Protein AF-A0A3A9DRJ3-F1 (afdb_monomer_lite)

pLDDT: mean 88.22, std 7.72, range [53.81, 97.81]

Foldseek 3Di:
DAADEQVCLVLQVVFWDDFDSHQVVCVVQVEKEFAVVLCVVVVNDDDFQDKDWDWEQAPVRDTDIDIGTHGTYGYDRDDDDDRDGIYHYQVSVCVRRVHNPPPDDDDDDDPVCVVVVVVVVCVVCVPPPVDDDDDPVVVCVVVVVVVVVVVVVVVVVVVVVVVVVVVVVVVVVVVVVVVVVVVVVVCVVVPDDPVNVVVVVVVVD

Structure (mmCIF, N/CA/C/O backbone):
data_AF-A0A3A9DRJ3-F1
#
_entry.id   AF-A0A3A9DRJ3-F1
#
loop_
_atom_site.group_PDB
_atom_site.id
_atom_site.type_symbol
_atom_site.label_atom_id
_atom_site.label_alt_id
_atom_site.label_comp_id
_atom_site.label_asym_id
_atom_site.label_entity_id
_atom_site.label_seq_id
_atom_site.pdbx_PDB_ins_code
_atom_site.Cartn_x
_atom_site.Cartn_y
_atom_site.Cartn_z
_atom_site.occupancy
_atom_site.B_iso_or_equiv
_atom_site.auth_seq_id
_atom_site.auth_comp_id
_atom_site.auth_asym_id
_atom_site.auth_atom_id
_atom_site.pdbx_PDB_model_num
ATOM 1 N N . ILE A 1 1 ? 0.867 -4.284 10.162 1.00 77.56 1 ILE A N 1
ATOM 2 C CA . ILE A 1 1 ? -0.541 -4.417 9.705 1.00 77.56 1 ILE A CA 1
ATOM 3 C C . ILE A 1 1 ? -0.932 -3.089 9.086 1.00 77.56 1 ILE A C 1
ATOM 5 O O . ILE A 1 1 ? -0.446 -2.076 9.565 1.00 77.56 1 ILE A O 1
ATOM 9 N N . GLN A 1 2 ? -1.738 -3.081 8.029 1.00 84.31 2 GLN A N 1
ATOM 10 C CA . GLN A 1 2 ? -2.256 -1.842 7.454 1.00 84.31 2 GLN A CA 1
ATOM 11 C C . GLN A 1 2 ? -3.763 -1.983 7.315 1.00 84.31 2 GLN A C 1
ATOM 13 O O . GLN A 1 2 ? -4.219 -2.907 6.632 1.00 84.31 2 GLN A O 1
ATOM 18 N N . GLY A 1 3 ? -4.483 -1.083 7.973 1.00 89.31 3 GLY A N 1
ATOM 19 C CA . GLY A 1 3 ? -5.925 -0.987 7.869 1.00 89.31 3 GLY A CA 1
ATOM 20 C C . GLY A 1 3 ? -6.353 -0.256 6.606 1.00 89.31 3 GLY A C 1
ATOM 21 O O . GLY A 1 3 ? -5.528 0.064 5.749 1.00 89.31 3 GLY A O 1
ATOM 22 N N . PHE A 1 4 ? -7.650 -0.023 6.496 1.00 90.62 4 PHE A N 1
ATOM 23 C CA . PHE A 1 4 ? -8.237 0.793 5.443 1.00 90.62 4 PHE A CA 1
ATOM 24 C C . PHE A 1 4 ? -9.261 1.746 6.049 1.00 90.62 4 PHE A C 1
ATOM 26 O O . PHE A 1 4 ? -9.899 1.405 7.051 1.00 90.62 4 PHE A O 1
ATOM 33 N N . CYS A 1 5 ? -9.423 2.918 5.443 1.00 91.31 5 CYS A N 1
ATOM 34 C CA . CYS A 1 5 ? -10.461 3.874 5.816 1.00 91.31 5 CYS A CA 1
ATOM 35 C C . CYS A 1 5 ? -11.761 3.614 5.031 1.00 91.31 5 CYS A C 1
ATOM 37 O O . CYS A 1 5 ? -11.810 2.802 4.103 1.00 91.31 5 CYS A O 1
ATOM 39 N N . ARG A 1 6 ? -12.846 4.317 5.375 1.00 92.06 6 ARG A N 1
ATOM 40 C CA . ARG A 1 6 ? -14.153 4.149 4.702 1.00 92.06 6 ARG A CA 1
ATOM 41 C C . ARG A 1 6 ? -14.088 4.379 3.194 1.00 92.06 6 ARG A C 1
ATOM 43 O O . ARG A 1 6 ? -14.683 3.616 2.437 1.00 92.06 6 ARG A O 1
ATOM 50 N N . ASP A 1 7 ? -13.338 5.385 2.760 1.00 88.50 7 ASP A N 1
ATOM 51 C CA . ASP A 1 7 ? -13.225 5.742 1.342 1.00 88.50 7 ASP A CA 1
ATOM 52 C C . ASP A 1 7 ? -12.467 4.673 0.535 1.00 88.50 7 ASP A C 1
ATOM 54 O O . ASP A 1 7 ? -12.672 4.519 -0.672 1.00 88.50 7 ASP A O 1
ATOM 58 N N . GLU A 1 8 ? -11.629 3.879 1.203 1.00 87.25 8 GLU A N 1
ATOM 59 C CA . GLU A 1 8 ? -10.868 2.783 0.605 1.00 87.25 8 GLU A CA 1
ATOM 60 C C . GLU A 1 8 ? -11.655 1.467 0.531 1.00 87.25 8 GLU A C 1
ATOM 62 O O . GLU A 1 8 ? -11.252 0.569 -0.210 1.00 87.25 8 GLU A O 1
ATOM 67 N N . GLN A 1 9 ? -12.801 1.342 1.216 1.00 89.81 9 GLN A N 1
ATOM 68 C CA . GLN A 1 9 ? -13.632 0.126 1.211 1.00 89.81 9 GLN A CA 1
ATOM 69 C C . GLN A 1 9 ? -13.954 -0.353 -0.211 1.00 89.81 9 GLN A C 1
ATOM 71 O O . GLN A 1 9 ? -13.929 -1.550 -0.504 1.00 89.81 9 GLN A O 1
ATOM 76 N N . GLN A 1 10 ? -14.233 0.579 -1.124 1.00 88.44 10 GLN A N 1
ATOM 77 C CA . GLN A 1 10 ? -14.555 0.261 -2.517 1.00 88.44 10 GLN A CA 1
ATOM 78 C C . GLN A 1 10 ? -13.433 -0.504 -3.240 1.00 88.44 10 GLN A C 1
ATOM 80 O O . GLN A 1 10 ? -13.714 -1.270 -4.164 1.00 88.44 10 GLN A O 1
ATOM 85 N N . ASN A 1 11 ? -12.177 -0.353 -2.804 1.00 86.44 11 ASN A N 1
ATOM 86 C CA . ASN A 1 11 ? -11.029 -1.048 -3.386 1.00 86.44 11 ASN A CA 1
ATOM 87 C C . ASN A 1 11 ? -11.083 -2.556 -3.109 1.00 86.44 11 ASN A C 1
ATOM 89 O O . ASN A 1 11 ? -10.648 -3.344 -3.944 1.00 86.44 11 ASN A O 1
ATOM 93 N N . LEU A 1 12 ? -11.683 -2.964 -1.987 1.00 87.38 12 LEU A N 1
ATOM 94 C CA . LEU A 1 12 ? -11.898 -4.369 -1.629 1.00 87.38 12 LEU A CA 1
ATOM 95 C C . LEU A 1 12 ? -13.064 -4.999 -2.409 1.00 87.38 12 LEU A C 1
ATOM 97 O O . LEU A 1 12 ? -13.150 -6.218 -2.533 1.00 87.38 12 LEU A O 1
ATOM 101 N N . GLY A 1 13 ? -13.961 -4.179 -2.967 1.00 84.50 13 GLY A N 1
ATOM 102 C CA . GLY A 1 13 ? -15.170 -4.645 -3.649 1.00 84.50 13 GLY A CA 1
ATOM 103 C C . GLY A 1 13 ? -14.914 -5.428 -4.933 1.00 84.50 13 GLY A C 1
ATOM 104 O O . GLY A 1 13 ? -15.672 -6.345 -5.239 1.00 84.50 13 GLY A O 1
ATOM 105 N N . LYS A 1 14 ? -13.853 -5.096 -5.677 1.00 82.25 14 LYS A N 1
ATOM 106 C CA . LYS A 1 14 ? -13.569 -5.715 -6.985 1.00 82.25 14 LYS A CA 1
ATOM 107 C C . LYS A 1 14 ? -13.170 -7.187 -6.883 1.00 82.25 14 LYS A C 1
ATOM 109 O O . LYS A 1 14 ? -13.507 -7.954 -7.776 1.00 82.25 14 LYS A O 1
ATOM 114 N N . GLY A 1 15 ? -12.482 -7.547 -5.804 1.00 84.75 15 GLY A N 1
ATOM 115 C CA . GLY A 1 15 ? -11.953 -8.888 -5.572 1.00 84.75 15 GLY A CA 1
ATOM 116 C C . GLY A 1 15 ? -12.755 -9.712 -4.567 1.00 84.75 15 GLY A C 1
ATOM 117 O O . GLY A 1 15 ? -12.326 -10.788 -4.175 1.00 84.75 15 GLY A O 1
ATOM 118 N N . ARG A 1 16 ? -13.901 -9.226 -4.080 1.00 91.81 16 ARG A N 1
ATOM 119 C CA . ARG A 1 16 ? -14.661 -9.919 -3.031 1.00 91.81 16 ARG A CA 1
ATOM 120 C C . ARG A 1 16 ? -15.114 -11.306 -3.494 1.00 91.81 16 ARG A C 1
ATOM 122 O O . ARG A 1 16 ? -15.924 -11.420 -4.411 1.00 91.81 16 ARG A O 1
ATOM 129 N N . ILE A 1 17 ? -14.673 -12.335 -2.774 1.00 92.12 17 ILE A N 1
ATOM 130 C CA . ILE A 1 17 ? -15.100 -13.724 -2.968 1.00 92.12 17 ILE A CA 1
ATOM 131 C C . ILE A 1 17 ? -16.299 -14.030 -2.072 1.00 92.12 17 ILE A C 1
ATOM 133 O O . ILE A 1 17 ? -17.309 -14.563 -2.533 1.00 92.12 17 ILE A O 1
ATOM 137 N N . ALA A 1 18 ? -16.194 -13.716 -0.777 1.00 93.81 18 ALA A N 1
ATOM 138 C CA . ALA A 1 18 ? -17.176 -14.141 0.217 1.00 93.81 18 ALA A CA 1
ATOM 139 C C . ALA A 1 18 ? -17.206 -13.221 1.448 1.00 93.81 18 ALA A C 1
ATOM 141 O O . ALA A 1 18 ? -16.300 -12.420 1.671 1.00 93.81 18 ALA A O 1
ATOM 142 N N . GLY A 1 19 ? -18.260 -13.345 2.261 1.00 95.62 19 GLY A N 1
ATOM 143 C CA . GLY A 1 19 ? -18.413 -12.566 3.495 1.00 95.62 19 GLY A CA 1
ATOM 144 C C . GLY A 1 19 ? -18.672 -11.084 3.227 1.00 95.62 19 GLY A C 1
ATOM 145 O O . GLY A 1 19 ? -19.057 -10.741 2.114 1.00 95.62 19 GLY A O 1
ATOM 146 N N . THR A 1 20 ? -18.514 -10.214 4.218 1.00 95.69 20 THR A N 1
ATOM 147 C CA . THR A 1 20 ? -18.702 -8.760 4.122 1.00 95.69 20 THR A CA 1
ATOM 148 C C . THR A 1 20 ? -17.372 -8.012 4.051 1.00 95.69 20 THR A C 1
ATOM 150 O O . THR A 1 20 ? -16.356 -8.453 4.578 1.00 95.69 20 THR A O 1
ATOM 153 N N . ILE A 1 21 ? -17.397 -6.864 3.382 1.00 95.06 21 ILE A N 1
ATOM 154 C CA . ILE A 1 21 ? -16.308 -5.877 3.378 1.00 95.06 21 ILE A CA 1
ATOM 155 C C . ILE A 1 21 ? -16.807 -4.521 3.891 1.00 95.06 21 IL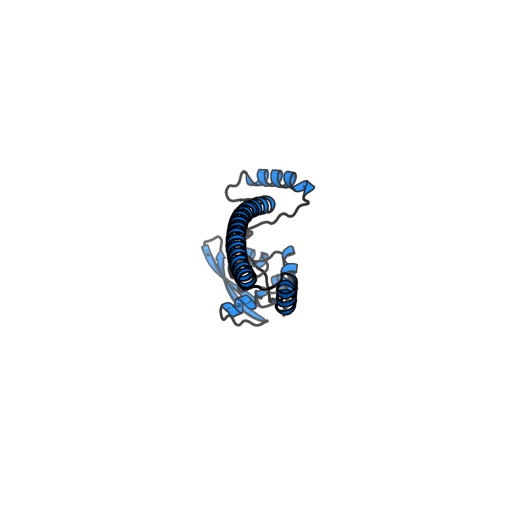E A C 1
ATOM 157 O O . ILE A 1 21 ? -16.110 -3.522 3.750 1.00 95.06 21 ILE A O 1
ATOM 161 N N . ASP A 1 22 ? -18.042 -4.470 4.397 1.00 96.44 22 ASP A N 1
ATOM 162 C CA . ASP A 1 22 ? -18.645 -3.232 4.865 1.00 96.44 22 ASP A CA 1
ATOM 163 C C . ASP A 1 22 ? -17.951 -2.750 6.138 1.00 96.44 22 ASP A C 1
ATOM 165 O O . ASP A 1 22 ? -17.811 -3.498 7.104 1.00 96.44 22 ASP A O 1
ATOM 169 N N . TYR A 1 23 ? -17.486 -1.505 6.124 1.00 96.88 23 TYR A N 1
ATOM 170 C CA . TYR A 1 23 ? -16.685 -0.935 7.195 1.00 96.88 23 TYR A CA 1
ATOM 171 C C . TYR A 1 23 ? -17.434 -0.959 8.530 1.00 96.88 23 TYR A C 1
ATOM 173 O O . TYR A 1 23 ? -16.843 -1.315 9.546 1.00 96.88 23 TYR A O 1
ATOM 181 N N . ASP A 1 24 ? -18.727 -0.621 8.541 1.00 97.50 24 ASP A N 1
ATOM 182 C CA . ASP A 1 24 ? -19.522 -0.580 9.769 1.00 97.50 24 ASP A CA 1
ATOM 183 C C . ASP A 1 24 ? -19.800 -1.980 10.309 1.00 97.50 24 ASP A C 1
ATOM 185 O O . ASP A 1 24 ? -19.690 -2.209 11.515 1.00 97.50 24 ASP A O 1
ATOM 189 N N . GLU A 1 25 ? -20.108 -2.935 9.429 1.00 97.44 25 GLU A N 1
ATOM 190 C CA . GLU A 1 25 ? -20.284 -4.334 9.829 1.00 97.44 25 GLU A CA 1
ATOM 191 C C . GLU A 1 25 ? -18.988 -4.932 10.389 1.00 97.44 25 GLU A C 1
ATOM 193 O O . GLU A 1 25 ? -19.024 -5.646 11.394 1.00 97.44 25 GLU A O 1
ATOM 198 N N . LEU A 1 26 ? -17.839 -4.617 9.782 1.00 97.56 26 LEU A N 1
ATOM 199 C CA . LEU A 1 26 ? -16.529 -5.059 10.256 1.00 97.56 26 LEU A CA 1
ATOM 200 C C . LEU A 1 26 ? -16.184 -4.430 11.608 1.00 97.56 26 LEU A C 1
ATOM 202 O O . LEU A 1 26 ? -15.770 -5.146 12.512 1.00 97.56 26 LEU A O 1
ATOM 206 N N . VAL A 1 27 ? -16.395 -3.127 11.803 1.00 97.56 27 VAL A N 1
ATOM 207 C CA . VAL A 1 27 ? -16.164 -2.495 13.113 1.00 97.56 27 VAL A CA 1
ATOM 208 C C . VAL A 1 27 ? -17.079 -3.103 14.179 1.00 97.56 27 VAL A C 1
ATOM 210 O O . VAL A 1 27 ? -16.605 -3.495 15.243 1.00 97.56 27 VAL A O 1
ATOM 213 N N . ALA A 1 28 ? -18.376 -3.253 13.895 1.00 97.50 28 ALA A N 1
ATOM 214 C CA . ALA A 1 28 ? -19.337 -3.804 14.851 1.00 97.50 28 ALA A CA 1
ATOM 215 C C . ALA A 1 28 ? -19.054 -5.272 15.222 1.00 97.50 28 ALA A C 1
ATOM 217 O O . ALA A 1 28 ? -19.351 -5.694 16.341 1.00 97.50 28 ALA A O 1
ATOM 218 N N . GLY A 1 29 ? -18.498 -6.049 14.291 1.00 96.69 29 GLY A N 1
ATOM 219 C CA . GLY A 1 29 ? -18.198 -7.469 14.467 1.00 96.69 29 GLY A CA 1
ATOM 220 C C . GLY A 1 29 ? -16.769 -7.795 14.907 1.00 96.69 29 GLY A C 1
ATOM 221 O O . GLY A 1 29 ? -16.448 -8.979 15.006 1.00 96.69 29 GLY A O 1
ATOM 222 N N . ASN A 1 30 ? -15.904 -6.799 15.151 1.00 96.94 30 ASN A N 1
ATOM 223 C CA . ASN A 1 30 ? -14.448 -7.000 15.256 1.00 96.94 30 ASN A CA 1
ATOM 224 C C . ASN A 1 30 ? -13.920 -7.833 14.072 1.00 96.94 30 ASN A C 1
ATOM 226 O O . ASN A 1 30 ? -13.235 -8.843 14.234 1.00 96.94 30 ASN A O 1
ATOM 230 N N . GLY A 1 31 ? -14.330 -7.444 12.873 1.00 97.12 31 GLY A N 1
ATOM 231 C CA . GLY A 1 31 ? -14.109 -8.155 11.631 1.00 97.12 31 GLY A CA 1
ATOM 232 C C . GLY A 1 31 ? -12.809 -7.767 10.941 1.00 97.12 31 GLY A C 1
ATOM 233 O O . GLY A 1 31 ? -12.454 -6.591 10.854 1.00 97.12 31 GLY A O 1
ATOM 234 N N . ILE A 1 32 ? -12.149 -8.766 10.364 1.00 96.38 32 ILE A N 1
ATOM 235 C CA . ILE A 1 32 ? -11.081 -8.592 9.380 1.00 96.38 32 ILE A CA 1
ATOM 236 C C . ILE A 1 32 ? -11.505 -9.154 8.022 1.00 96.38 32 ILE A C 1
ATOM 238 O O . ILE A 1 32 ? -12.383 -10.018 7.916 1.00 96.38 32 ILE A O 1
ATOM 242 N N . VAL A 1 33 ? -10.832 -8.678 6.981 1.00 95.25 33 VAL A N 1
ATOM 243 C CA . VAL A 1 33 ? -10.943 -9.188 5.616 1.00 95.25 33 VAL A CA 1
ATOM 244 C C . VAL A 1 33 ? -9.658 -9.933 5.274 1.00 95.25 33 VAL A C 1
ATOM 246 O O . VAL A 1 33 ? -8.576 -9.342 5.273 1.00 95.25 33 VAL A O 1
ATOM 249 N N . LEU A 1 34 ? -9.777 -11.226 4.987 1.00 94.06 34 LEU A N 1
ATOM 250 C CA . LEU A 1 34 ? -8.677 -12.071 4.532 1.00 94.06 34 LEU A CA 1
ATOM 251 C C . LEU A 1 34 ? -8.345 -11.760 3.067 1.00 94.06 34 LEU A C 1
ATOM 253 O O . LEU A 1 34 ? -9.242 -11.595 2.238 1.00 94.06 34 LEU A O 1
ATOM 257 N N . LEU A 1 35 ? -7.054 -11.712 2.754 1.00 91.94 35 LEU A N 1
ATOM 258 C CA . LEU A 1 35 ? -6.525 -11.551 1.402 1.00 91.94 35 LEU A CA 1
ATOM 259 C C . LEU A 1 35 ? -6.048 -12.922 0.915 1.00 91.94 35 LEU A C 1
ATOM 261 O O . LEU A 1 35 ? -4.944 -13.343 1.262 1.00 91.94 35 LEU A O 1
ATOM 265 N N . GLN A 1 36 ? -6.894 -13.628 0.162 1.00 88.75 36 GLN A N 1
ATOM 266 C CA . GLN A 1 36 ? -6.750 -15.066 -0.083 1.00 88.75 36 GLN A CA 1
ATOM 267 C C . GLN A 1 36 ? -5.440 -15.428 -0.790 1.00 88.75 36 GLN A C 1
ATOM 269 O O . GLN A 1 36 ? -4.669 -16.209 -0.239 1.00 88.75 36 GLN A O 1
ATOM 274 N N . GLU A 1 37 ? -5.134 -14.798 -1.929 1.00 85.25 37 GLU A N 1
ATOM 275 C CA . GLU A 1 37 ? -3.884 -15.036 -2.673 1.00 85.25 37 GLU A CA 1
ATOM 276 C C . GLU A 1 37 ? -2.644 -14.912 -1.770 1.00 85.25 37 GLU A C 1
ATOM 278 O O . GLU A 1 37 ? -1.690 -15.680 -1.868 1.00 85.25 37 GLU A O 1
ATOM 283 N N . ARG A 1 38 ? -2.654 -13.948 -0.840 1.00 84.31 38 ARG A N 1
ATOM 284 C CA . ARG A 1 38 ? -1.536 -13.724 0.083 1.00 84.31 38 ARG A CA 1
ATOM 285 C C . ARG A 1 38 ? -1.525 -14.717 1.231 1.00 84.31 38 ARG A C 1
ATOM 287 O O . ARG A 1 38 ? -0.446 -15.159 1.601 1.00 84.31 38 ARG A O 1
ATOM 294 N N . ALA A 1 39 ? -2.681 -15.057 1.788 1.00 84.25 39 ALA A N 1
ATOM 295 C CA . ALA A 1 39 ? -2.791 -16.060 2.840 1.00 84.25 39 ALA A CA 1
ATOM 296 C C . ALA A 1 39 ? -2.272 -17.428 2.361 1.00 84.25 39 ALA A C 1
ATOM 298 O O . ALA A 1 39 ? -1.473 -18.051 3.059 1.00 84.25 39 ALA A O 1
ATOM 299 N N . GLU A 1 40 ? -2.619 -17.824 1.132 1.00 84.62 40 GLU A N 1
ATOM 300 C CA . GLU A 1 40 ? -2.157 -19.067 0.501 1.00 84.62 40 GLU A CA 1
ATOM 301 C C . GLU A 1 40 ? -0.629 -19.110 0.327 1.00 84.62 40 GLU A C 1
ATOM 303 O O . GLU A 1 40 ? -0.016 -20.149 0.554 1.00 84.62 40 GLU A O 1
ATOM 308 N N . LEU A 1 41 ? 0.022 -17.981 0.014 1.00 83.88 41 LEU A N 1
ATOM 309 C CA . LEU A 1 41 ? 1.491 -17.909 -0.087 1.00 83.88 41 LEU A CA 1
ATOM 310 C C . LEU A 1 41 ? 2.226 -18.174 1.238 1.00 83.88 41 LEU A C 1
ATOM 312 O O . LEU A 1 41 ? 3.424 -18.460 1.211 1.00 83.88 41 LEU A O 1
ATOM 316 N N . TYR A 1 42 ? 1.546 -18.041 2.379 1.00 83.69 42 TYR A N 1
ATOM 317 C CA . TYR A 1 42 ? 2.101 -18.299 3.712 1.00 83.69 42 TYR A CA 1
ATOM 318 C C . TYR A 1 42 ? 1.510 -19.548 4.374 1.00 83.69 42 TYR A C 1
ATOM 320 O O . TYR A 1 42 ? 1.652 -19.700 5.587 1.00 83.69 42 TYR A O 1
ATOM 328 N N . ASP A 1 43 ? 0.843 -20.415 3.604 1.00 85.94 43 ASP A N 1
ATOM 329 C CA . ASP A 1 43 ? 0.158 -21.612 4.105 1.00 85.94 43 ASP A CA 1
ATOM 330 C C . ASP A 1 43 ? -0.864 -21.294 5.223 1.00 85.94 43 ASP A C 1
ATOM 332 O O . ASP A 1 43 ? -1.093 -22.092 6.135 1.00 85.94 43 ASP A O 1
ATOM 336 N N . ILE A 1 44 ? -1.474 -20.101 5.180 1.00 85.50 44 ILE A N 1
ATOM 337 C CA . ILE A 1 44 ? -2.526 -19.696 6.117 1.00 85.50 44 ILE A CA 1
ATOM 338 C C . ILE A 1 44 ? -3.872 -20.130 5.544 1.00 85.50 44 ILE A C 1
ATOM 340 O O . ILE A 1 44 ? -4.419 -19.490 4.647 1.00 85.50 44 ILE A O 1
ATOM 344 N N . GLU A 1 45 ? -4.428 -21.195 6.112 1.00 84.44 45 GLU A N 1
ATOM 345 C CA . GLU A 1 45 ? -5.801 -21.620 5.853 1.00 84.44 45 GLU A CA 1
ATOM 346 C C . GLU A 1 45 ? -6.738 -20.964 6.874 1.00 84.44 45 GLU A C 1
ATOM 348 O O . GLU A 1 45 ? -6.705 -21.288 8.061 1.00 84.44 45 GLU A O 1
ATOM 353 N N . ALA A 1 46 ? -7.563 -20.023 6.415 1.00 88.00 46 ALA A N 1
ATOM 354 C CA . ALA A 1 46 ? -8.601 -19.395 7.225 1.00 88.00 46 ALA A CA 1
ATOM 355 C C . ALA A 1 46 ? -9.901 -19.280 6.422 1.00 88.00 46 ALA A C 1
ATOM 357 O O . ALA A 1 46 ? -9.903 -18.886 5.254 1.00 88.00 46 ALA A O 1
ATOM 358 N N . ALA A 1 47 ? -11.014 -19.620 7.058 1.00 92.50 47 ALA A N 1
ATOM 359 C CA . ALA A 1 47 ? -12.356 -19.566 6.508 1.00 92.50 47 ALA A CA 1
ATOM 360 C C . ALA A 1 47 ? -13.179 -18.441 7.150 1.00 92.50 47 ALA A C 1
ATOM 362 O O . ALA A 1 47 ? -12.825 -17.865 8.178 1.00 92.50 47 ALA A O 1
ATOM 363 N N . LEU A 1 48 ? -14.323 -18.126 6.540 1.00 95.88 48 LEU A N 1
ATOM 364 C CA . LEU A 1 48 ? -15.277 -17.195 7.140 1.00 95.88 48 LEU A CA 1
ATOM 365 C C . LEU A 1 48 ? -15.748 -17.697 8.507 1.00 95.88 48 LEU A C 1
ATOM 367 O O . LEU A 1 48 ? -16.187 -18.838 8.639 1.00 95.88 48 LEU A O 1
ATOM 371 N N . GLY A 1 49 ? -15.732 -16.801 9.489 1.00 95.94 49 GLY A N 1
ATOM 372 C CA . GLY A 1 49 ? -16.091 -17.090 10.874 1.00 95.94 49 GLY A CA 1
ATOM 373 C C . GLY A 1 49 ? -14.924 -17.565 11.739 1.00 95.94 49 GLY A C 1
ATOM 374 O O . GLY A 1 49 ? -15.086 -17.600 12.958 1.00 95.94 49 GLY A O 1
ATOM 375 N N . ASP A 1 50 ? -13.763 -17.873 11.155 1.00 96.56 50 ASP A N 1
ATOM 376 C CA . ASP A 1 50 ? -12.570 -18.195 11.936 1.00 96.56 50 ASP A CA 1
ATOM 377 C C . ASP A 1 50 ? -12.081 -16.970 12.707 1.00 96.56 50 ASP A C 1
ATOM 379 O O . ASP A 1 50 ? -12.283 -15.822 12.300 1.00 96.56 50 ASP A O 1
ATOM 383 N N . THR A 1 51 ? -11.418 -17.213 13.832 1.00 95.62 51 THR A N 1
ATOM 384 C CA . THR A 1 51 ? -10.863 -16.152 14.670 1.00 95.62 51 THR A CA 1
ATOM 385 C C . THR A 1 51 ? -9.361 -16.031 14.482 1.00 95.62 51 THR A C 1
ATOM 387 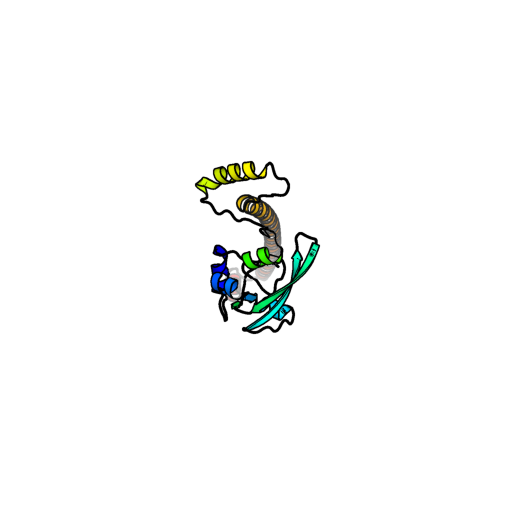O O . THR A 1 51 ? -8.652 -17.035 14.482 1.00 95.62 51 THR A O 1
ATOM 390 N N . VAL A 1 52 ? -8.872 -14.798 14.401 1.00 92.88 52 VAL A N 1
ATOM 391 C CA . VAL A 1 52 ? -7.450 -14.470 14.297 1.00 92.88 52 VAL A CA 1
ATOM 392 C C . VAL A 1 52 ? -7.050 -13.625 15.496 1.00 92.88 52 VAL A C 1
ATOM 394 O O . VAL A 1 52 ? -7.687 -12.615 15.796 1.00 92.88 52 VAL A O 1
ATOM 397 N N . GLU A 1 53 ? -5.988 -14.040 16.177 1.00 94.56 53 GLU A N 1
ATOM 398 C CA . GLU A 1 53 ? -5.363 -13.258 17.238 1.00 94.56 53 GLU A CA 1
ATOM 399 C C . GLU A 1 53 ? -4.245 -12.394 16.664 1.00 94.56 53 GLU A C 1
ATOM 401 O O . GLU A 1 53 ? -3.450 -12.833 15.831 1.00 94.56 53 GLU A O 1
ATOM 406 N N . VAL A 1 54 ? -4.210 -11.142 17.099 1.00 93.19 54 VAL A N 1
ATOM 407 C CA . VAL A 1 54 ? -3.261 -10.145 16.631 1.00 93.19 54 VAL A CA 1
ATOM 408 C C . VAL A 1 54 ? -2.680 -9.417 17.828 1.00 93.19 54 VAL A C 1
ATOM 410 O O . VAL A 1 54 ? -3.414 -8.819 18.617 1.00 93.19 54 VAL A O 1
ATOM 413 N N . ASP A 1 55 ? -1.357 -9.436 17.924 1.00 94.38 55 ASP A N 1
ATOM 414 C CA . ASP A 1 55 ? -0.613 -8.720 18.950 1.00 94.38 55 ASP A CA 1
ATOM 415 C C . ASP A 1 55 ? -0.312 -7.288 18.501 1.00 94.38 55 ASP A C 1
ATOM 417 O O . ASP A 1 55 ? 0.247 -7.051 17.426 1.00 94.38 55 ASP A O 1
ATOM 421 N N . TYR A 1 56 ? -0.671 -6.333 19.352 1.00 93.00 56 TYR A N 1
ATOM 422 C CA . TYR A 1 56 ? -0.394 -4.912 19.188 1.00 93.00 56 TYR A CA 1
ATOM 423 C C . TYR A 1 56 ? 0.530 -4.437 20.296 1.00 93.00 56 TYR A C 1
ATOM 425 O O . TYR A 1 56 ? 0.330 -4.767 21.463 1.00 93.00 56 TYR A O 1
ATOM 433 N N . GLU A 1 57 ? 1.506 -3.609 19.945 1.00 92.62 57 GLU A N 1
ATOM 434 C CA . GLU A 1 57 ? 2.234 -2.807 20.921 1.00 92.62 57 GLU A CA 1
ATOM 435 C C . GLU A 1 57 ? 1.458 -1.503 21.147 1.00 92.62 57 GLU A C 1
ATOM 437 O O . GLU A 1 57 ? 1.152 -0.772 20.205 1.00 92.62 57 GLU A O 1
ATOM 442 N N . THR A 1 58 ? 1.071 -1.252 22.395 1.00 89.88 58 THR A N 1
ATOM 443 C CA . THR A 1 58 ? 0.349 -0.035 22.798 1.00 89.88 58 THR A CA 1
ATOM 444 C C . THR A 1 58 ? 1.298 1.153 22.948 1.00 89.88 58 THR A C 1
ATOM 446 O O . THR A 1 58 ? 2.508 0.968 23.057 1.00 89.88 58 THR A O 1
ATOM 449 N N . GLU A 1 59 ? 0.7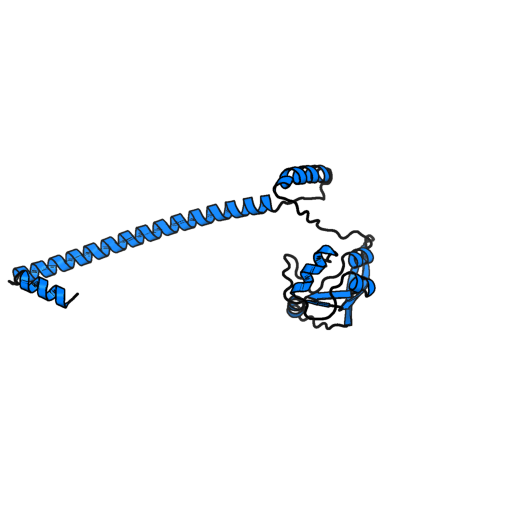57 2.369 23.082 1.00 87.38 59 GLU A N 1
ATOM 450 C CA . GLU A 1 59 ? 1.545 3.582 23.391 1.00 87.38 59 GLU A CA 1
ATOM 451 C C . GLU A 1 59 ? 2.502 3.399 24.587 1.00 87.38 59 GLU A C 1
ATOM 453 O O . GLU A 1 59 ? 3.604 3.941 24.619 1.00 87.38 59 GLU A O 1
ATOM 458 N N . SER A 1 60 ? 2.098 2.595 25.576 1.00 89.44 60 SER A N 1
ATOM 459 C CA . SER A 1 60 ? 2.888 2.320 26.781 1.00 89.44 60 SER A CA 1
ATOM 460 C C . SER A 1 60 ? 4.021 1.296 26.587 1.00 89.44 60 SER A C 1
ATOM 462 O O . SER A 1 60 ? 4.738 0.997 27.544 1.00 89.44 60 SER A O 1
ATOM 464 N N . GLY A 1 61 ? 4.168 0.727 25.384 1.00 90.50 61 GLY A N 1
ATOM 465 C CA . GLY A 1 61 ? 5.103 -0.360 25.070 1.00 90.50 61 GLY A CA 1
ATOM 466 C C . GLY A 1 61 ? 4.644 -1.742 25.554 1.00 90.50 61 GLY A C 1
ATOM 467 O O . GLY A 1 61 ? 5.419 -2.696 25.560 1.00 90.50 61 GLY A O 1
ATOM 468 N N . GLN A 1 62 ? 3.395 -1.874 26.013 1.00 92.88 62 GLN A N 1
ATOM 469 C CA . GLN A 1 62 ? 2.819 -3.164 26.404 1.00 92.88 62 GLN A CA 1
ATOM 470 C C . GLN A 1 62 ? 2.217 -3.883 25.200 1.00 92.88 62 GLN A C 1
ATOM 472 O O . GLN A 1 62 ? 1.529 -3.252 24.396 1.00 92.88 62 GLN A O 1
ATOM 477 N N . ILE A 1 63 ? 2.416 -5.202 25.133 1.00 94.44 63 ILE A N 1
ATOM 478 C CA . ILE A 1 63 ? 1.769 -6.064 24.141 1.00 94.44 63 ILE A CA 1
ATOM 479 C C . ILE A 1 63 ? 0.341 -6.379 24.596 1.00 94.44 63 ILE A C 1
ATOM 481 O O . ILE A 1 63 ? 0.127 -6.886 25.699 1.00 94.44 63 ILE A O 1
ATOM 485 N N . GLN A 1 64 ? -0.629 -6.102 23.730 1.00 93.00 64 GLN A N 1
ATOM 486 C CA . GLN A 1 64 ? -2.026 -6.480 23.877 1.00 93.00 64 GLN A CA 1
ATOM 487 C C . GLN A 1 64 ? -2.462 -7.342 22.692 1.00 93.00 64 GLN A C 1
ATOM 489 O O . GLN A 1 64 ? -2.386 -6.918 21.542 1.00 93.00 64 GLN A O 1
ATOM 494 N N . THR A 1 65 ? -3.000 -8.521 22.986 1.00 95.69 65 THR A N 1
ATOM 495 C CA . THR A 1 65 ? -3.623 -9.394 21.987 1.00 95.69 65 THR A CA 1
ATOM 496 C C . THR A 1 65 ? -5.089 -9.008 21.795 1.00 95.69 65 THR A C 1
ATOM 498 O O . THR A 1 65 ? -5.843 -8.874 22.766 1.00 95.69 65 THR A O 1
ATOM 501 N N . LYS A 1 66 ? -5.513 -8.833 20.543 1.00 95.69 66 LYS A N 1
ATOM 502 C CA . LYS A 1 66 ? -6.919 -8.685 20.146 1.00 95.69 66 LYS A CA 1
ATOM 503 C C . LYS A 1 66 ? -7.338 -9.864 19.286 1.00 95.69 66 LYS A C 1
ATOM 505 O O . LYS A 1 66 ? -6.576 -10.314 18.437 1.00 95.69 66 LYS A O 1
ATOM 510 N N . THR A 1 67 ? -8.569 -10.314 19.477 1.00 96.62 67 THR A N 1
ATOM 511 C CA . THR A 1 67 ? -9.175 -11.365 18.661 1.00 96.62 67 THR A CA 1
ATOM 512 C C . THR A 1 67 ? -10.146 -10.735 17.673 1.00 96.62 67 THR A C 1
ATOM 514 O O . THR A 1 67 ? -11.040 -9.988 18.073 1.00 96.62 67 THR A O 1
ATOM 517 N N . TYR A 1 68 ? -9.988 -11.068 16.398 1.00 97.19 68 TYR A N 1
ATOM 518 C CA . TYR A 1 68 ? -10.867 -10.646 15.313 1.00 97.19 68 TYR A CA 1
ATOM 519 C C . TYR A 1 68 ? -11.503 -11.847 14.627 1.00 97.19 68 TYR A C 1
ATOM 521 O O . TYR A 1 68 ? -10.963 -12.948 14.676 1.00 97.19 68 TYR A O 1
ATOM 529 N N . THR A 1 69 ? -12.625 -11.627 13.951 1.00 97.75 69 THR A N 1
ATOM 530 C CA . THR A 1 69 ? -13.314 -12.652 13.157 1.00 97.75 69 THR A CA 1
ATOM 531 C C . THR A 1 69 ? -13.068 -12.414 11.673 1.00 97.75 69 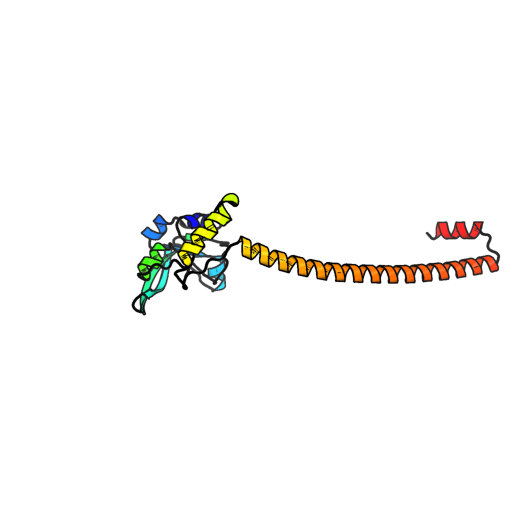THR A C 1
ATOM 533 O O . THR A 1 69 ? -13.200 -11.290 11.189 1.00 97.75 69 THR A O 1
ATOM 536 N N . VAL A 1 70 ? -12.755 -13.459 10.913 1.00 97.44 70 VAL A N 1
ATOM 537 C CA . VAL A 1 70 ? -12.697 -13.396 9.450 1.00 97.44 70 VAL A CA 1
ATOM 538 C C . VAL A 1 70 ? -14.118 -13.225 8.925 1.00 97.44 70 VAL A C 1
ATOM 540 O O . VAL A 1 70 ? -14.907 -14.167 8.874 1.00 97.44 70 VAL A O 1
ATOM 543 N N . MET A 1 71 ? -14.467 -11.997 8.562 1.00 97.81 71 MET A N 1
ATOM 544 C CA . MET A 1 71 ? -15.817 -11.636 8.133 1.00 97.81 71 MET A CA 1
ATOM 545 C C . MET A 1 71 ? -15.917 -11.442 6.625 1.00 97.81 71 MET A C 1
ATOM 547 O O . MET A 1 71 ? -17.022 -11.531 6.097 1.00 97.81 71 MET A O 1
ATOM 551 N N . GLY A 1 72 ? -14.792 -11.242 5.937 1.00 95.94 72 GLY A N 1
ATOM 552 C CA . GLY A 1 72 ? -14.707 -11.124 4.484 1.00 95.94 72 GLY A CA 1
ATOM 553 C C . GLY A 1 72 ? -13.500 -11.858 3.917 1.00 95.94 72 GLY A C 1
ATOM 554 O O . GLY A 1 72 ? -12.482 -11.998 4.590 1.00 95.94 72 GLY A O 1
ATOM 555 N N . ILE A 1 73 ? -13.610 -12.298 2.666 1.00 95.06 73 ILE A N 1
ATOM 556 C CA . ILE A 1 73 ? -12.508 -12.869 1.888 1.00 95.06 73 ILE A CA 1
ATOM 557 C C . ILE A 1 73 ? -12.474 -12.173 0.530 1.00 95.06 73 ILE A C 1
ATOM 559 O O . ILE A 1 73 ? -13.492 -12.093 -0.169 1.00 95.06 73 ILE A O 1
ATOM 563 N N . VAL A 1 74 ? -11.301 -11.664 0.172 1.00 93.56 74 VAL A N 1
ATOM 564 C CA . VAL A 1 74 ? -11.028 -10.950 -1.075 1.00 93.56 74 VAL A CA 1
ATOM 565 C C . VAL A 1 74 ? -9.857 -11.625 -1.786 1.00 93.56 74 VAL A C 1
ATOM 567 O O . VAL A 1 74 ? -8.842 -11.934 -1.160 1.00 93.56 74 VAL A O 1
ATOM 570 N N . ASP A 1 75 ? -10.012 -11.829 -3.089 1.00 88.06 75 ASP A N 1
ATOM 571 C CA . ASP A 1 75 ? -8.952 -12.193 -4.025 1.00 88.06 75 ASP A CA 1
ATOM 572 C C . ASP A 1 75 ? -8.372 -10.964 -4.721 1.00 88.06 75 ASP A C 1
ATOM 574 O O . ASP A 1 75 ? -9.011 -9.913 -4.747 1.00 88.06 75 ASP A O 1
ATOM 578 N N . ASP A 1 76 ? -7.210 -11.118 -5.355 1.00 74.50 76 ASP A N 1
ATOM 579 C CA . ASP A 1 76 ? -6.665 -10.139 -6.312 1.00 74.50 76 ASP A CA 1
ATOM 580 C C . ASP A 1 76 ? -6.667 -8.690 -5.773 1.00 74.50 76 ASP A C 1
ATOM 582 O O . ASP A 1 76 ? -7.049 -7.713 -6.430 1.00 74.50 76 ASP A O 1
ATOM 586 N N . TYR A 1 77 ? -6.267 -8.533 -4.507 1.00 73.94 77 TYR A N 1
ATOM 587 C CA . TYR A 1 77 ? -6.070 -7.215 -3.919 1.00 73.94 77 TYR A CA 1
ATOM 588 C C . TYR A 1 77 ? -4.697 -6.683 -4.328 1.00 73.94 77 TYR A C 1
ATOM 590 O O . TYR A 1 77 ? -3.679 -6.921 -3.671 1.00 73.94 77 TYR A O 1
ATOM 598 N N . SER A 1 78 ? -4.686 -5.936 -5.431 1.00 65.75 78 SER A N 1
ATOM 599 C CA . SER A 1 78 ? -3.534 -5.164 -5.896 1.00 65.75 78 SER A CA 1
ATOM 600 C C . SER A 1 78 ? -3.083 -4.176 -4.810 1.00 65.75 78 SER A C 1
ATOM 602 O O . SER A 1 78 ? -3.622 -3.074 -4.686 1.00 65.75 78 SER A O 1
ATOM 604 N N . TYR A 1 79 ? -2.058 -4.556 -4.048 1.00 66.56 79 TYR A N 1
ATOM 605 C CA . TYR A 1 79 ? -1.421 -3.716 -3.039 1.00 66.56 79 TYR A CA 1
ATOM 606 C C . TYR A 1 79 ? 0.068 -3.530 -3.325 1.00 66.56 79 TYR A C 1
ATOM 608 O O . TYR A 1 79 ? 0.796 -4.490 -3.580 1.00 66.56 79 TYR A O 1
ATOM 616 N N . SER A 1 80 ? 0.526 -2.283 -3.229 1.00 57.84 80 SER A N 1
ATOM 617 C CA . SER A 1 80 ? 1.941 -1.922 -3.239 1.00 57.84 80 SER A CA 1
ATOM 618 C C . SER A 1 80 ? 2.438 -1.752 -1.803 1.00 57.84 80 SER A C 1
ATOM 620 O O . SER A 1 80 ? 1.979 -0.851 -1.105 1.00 57.84 80 SER A O 1
ATOM 622 N N . GLY A 1 81 ? 3.384 -2.584 -1.363 1.00 65.62 81 GLY A N 1
ATOM 623 C CA . GLY A 1 81 ? 3.998 -2.460 -0.039 1.00 65.62 81 GLY A CA 1
ATOM 624 C C . GLY A 1 81 ? 4.372 -3.804 0.577 1.00 65.62 81 GLY A C 1
ATOM 625 O O . GLY A 1 81 ? 4.715 -4.754 -0.127 1.00 65.62 81 GLY A O 1
ATOM 626 N N . PHE A 1 82 ? 4.320 -3.879 1.907 1.00 63.56 82 PHE A N 1
ATOM 627 C CA . PHE A 1 82 ? 4.613 -5.103 2.649 1.00 63.56 82 PHE A CA 1
ATOM 628 C C . PHE A 1 82 ? 3.566 -6.187 2.388 1.00 63.56 82 PHE A C 1
ATOM 630 O O . PHE A 1 82 ? 2.370 -5.915 2.288 1.00 63.56 82 PHE A O 1
ATOM 637 N N . SER A 1 83 ? 4.025 -7.434 2.320 1.00 70.38 83 SER A N 1
ATOM 638 C CA . SER A 1 83 ? 3.136 -8.586 2.207 1.00 70.38 83 SER A CA 1
ATOM 639 C C . SER A 1 83 ? 2.225 -8.658 3.436 1.00 70.38 83 SER A C 1
ATOM 641 O O . SER A 1 83 ? 2.712 -8.637 4.568 1.00 70.38 83 SER A O 1
ATOM 643 N N . LYS A 1 84 ? 0.908 -8.707 3.221 1.00 82.38 84 LYS A N 1
ATOM 644 C CA . LYS A 1 84 ? -0.098 -8.835 4.281 1.00 82.38 84 LYS A CA 1
ATOM 645 C C . LYS A 1 84 ? -1.150 -9.865 3.883 1.00 82.38 84 LYS A C 1
ATOM 647 O O . LYS A 1 84 ? -1.551 -9.909 2.725 1.00 82.38 84 LYS A O 1
ATOM 652 N N . CYS A 1 85 ? -1.590 -10.669 4.848 1.00 88.94 85 CYS A N 1
ATOM 653 C CA . CYS A 1 85 ? -2.579 -11.733 4.633 1.00 88.94 85 CYS A CA 1
ATOM 654 C C . CYS A 1 85 ? -4.007 -11.289 4.972 1.00 88.94 85 CYS A C 1
ATOM 656 O O . CYS A 1 85 ? -4.961 -11.981 4.644 1.00 88.94 85 CYS A O 1
ATOM 658 N N . PHE A 1 86 ? -4.166 -10.136 5.626 1.00 92.31 86 PHE A N 1
ATOM 659 C CA . PHE A 1 86 ? -5.462 -9.565 5.970 1.00 92.31 86 PHE A CA 1
ATOM 660 C C . PHE A 1 86 ? -5.403 -8.035 6.028 1.00 92.31 86 PHE A C 1
ATOM 662 O O . PHE A 1 86 ? -4.327 -7.427 6.073 1.00 92.31 86 PHE A O 1
ATOM 669 N N . THR A 1 87 ? -6.581 -7.419 6.045 1.00 92.88 87 THR A N 1
ATOM 670 C CA . THR A 1 87 ? -6.803 -5.994 6.300 1.00 92.88 87 THR A CA 1
ATOM 671 C C . THR A 1 87 ? -7.997 -5.816 7.241 1.00 92.88 87 THR A C 1
ATOM 673 O O . THR A 1 87 ? -8.806 -6.729 7.402 1.00 92.88 87 THR A O 1
ATOM 676 N N . LEU A 1 88 ? -8.108 -4.658 7.884 1.00 94.75 88 LEU A N 1
ATOM 677 C CA . LEU A 1 88 ? -9.170 -4.345 8.844 1.00 94.75 88 LEU A CA 1
ATOM 678 C C . LEU A 1 88 ? -9.466 -2.839 8.864 1.00 94.75 88 LEU A C 1
ATOM 680 O O . LEU A 1 88 ? -8.605 -2.063 8.447 1.00 94.75 88 LEU A O 1
ATOM 684 N N . PRO A 1 89 ? -10.642 -2.409 9.347 1.00 95.88 89 PRO A N 1
ATOM 685 C CA . PRO A 1 89 ? -10.925 -0.997 9.576 1.00 95.88 89 PRO A CA 1
ATOM 686 C C . PRO A 1 89 ? -9.832 -0.311 10.407 1.00 95.88 89 PRO A C 1
ATOM 688 O O . PRO A 1 89 ? -9.440 -0.820 11.459 1.00 95.88 89 PRO A O 1
ATOM 691 N N . GLU A 1 90 ? -9.361 0.858 9.967 1.00 94.19 90 GLU A N 1
ATOM 692 C CA . GLU A 1 90 ? -8.346 1.642 10.692 1.00 94.19 90 GLU A CA 1
ATOM 693 C C . GLU A 1 90 ? -8.768 1.965 12.134 1.00 94.19 90 GLU A C 1
ATOM 695 O O . GLU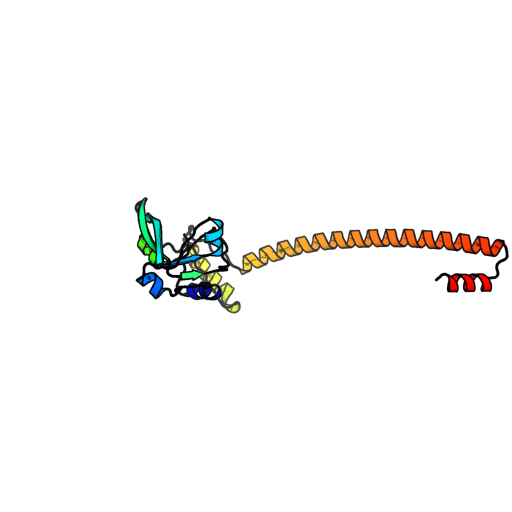 A 1 90 ? -7.942 1.958 13.044 1.00 94.19 90 GLU A O 1
ATOM 700 N N . GLN A 1 91 ? -10.072 2.142 12.367 1.00 95.06 91 GLN A N 1
ATOM 701 C CA . GLN A 1 91 ? -10.626 2.371 13.698 1.00 95.06 91 GLN A CA 1
ATOM 702 C C . GLN A 1 91 ? -10.271 1.241 14.674 1.00 95.06 91 GLN A C 1
ATOM 704 O O . GLN A 1 91 ? -9.854 1.523 15.794 1.00 95.06 91 GLN A O 1
ATOM 709 N N . LEU A 1 92 ? -10.374 -0.026 14.251 1.00 95.25 92 LEU A N 1
ATOM 710 C CA . LEU A 1 92 ? -10.039 -1.168 15.110 1.00 95.25 92 LEU A CA 1
ATOM 711 C C . LEU A 1 92 ? -8.547 -1.189 15.458 1.00 95.25 92 LEU A C 1
ATOM 713 O O . LEU A 1 92 ? -8.176 -1.559 16.569 1.00 95.25 92 LEU A O 1
ATOM 717 N N . MET A 1 93 ? -7.684 -0.759 14.531 1.00 93.19 93 MET A N 1
ATOM 718 C CA . MET A 1 93 ? -6.254 -0.621 14.809 1.00 93.19 93 MET A CA 1
ATOM 719 C C . MET A 1 93 ? -5.985 0.474 15.839 1.00 93.19 93 MET A C 1
ATOM 721 O O . MET A 1 93 ? -5.272 0.215 16.805 1.00 93.19 93 MET A O 1
ATOM 725 N N . ASN A 1 94 ? -6.577 1.656 15.662 1.00 93.38 94 ASN A N 1
ATOM 726 C CA . ASN A 1 94 ? -6.392 2.784 16.575 1.00 93.38 94 ASN A CA 1
ATOM 727 C C . ASN A 1 94 ? -6.915 2.460 17.984 1.00 93.38 94 ASN A C 1
ATOM 729 O O . ASN A 1 94 ? -6.278 2.781 18.984 1.00 93.38 94 ASN A O 1
ATOM 733 N N . GLU A 1 95 ? -8.053 1.768 18.083 1.00 93.25 95 GLU A N 1
ATOM 734 C CA . GLU A 1 95 ? -8.604 1.295 19.359 1.00 93.25 95 GLU A CA 1
ATOM 735 C C . GLU A 1 95 ? -7.726 0.223 20.026 1.00 93.25 95 GLU A C 1
ATOM 737 O O . GLU A 1 95 ? -7.666 0.150 21.255 1.00 93.25 95 GLU A O 1
ATOM 742 N N . ALA A 1 96 ? -7.045 -0.616 19.240 1.00 92.31 96 ALA A N 1
ATOM 743 C CA . ALA A 1 96 ? -6.153 -1.650 19.756 1.00 92.31 96 ALA A CA 1
ATOM 744 C C . ALA A 1 96 ? -4.814 -1.095 20.263 1.00 92.31 96 ALA A C 1
ATOM 746 O O . ALA A 1 96 ? -4.296 -1.578 21.268 1.00 92.31 96 ALA A O 1
ATOM 747 N N . THR A 1 97 ? -4.251 -0.093 19.588 1.00 91.94 97 THR A N 1
ATOM 748 C CA . THR A 1 97 ? -2.957 0.509 19.954 1.00 91.94 97 THR A CA 1
ATOM 749 C C . THR A 1 97 ? -3.095 1.660 20.952 1.00 91.94 97 THR A C 1
ATOM 751 O O . THR A 1 97 ? -2.162 1.935 21.710 1.00 91.94 97 THR A O 1
ATOM 754 N N . GLY A 1 98 ? -4.253 2.325 20.974 1.00 90.62 98 GLY A N 1
ATOM 755 C CA . GLY A 1 98 ? -4.494 3.544 21.746 1.00 90.62 98 GLY A CA 1
ATOM 756 C C . GLY A 1 98 ? -3.911 4.809 21.108 1.00 90.62 98 GLY A C 1
ATOM 757 O O . GLY A 1 98 ? -3.931 5.856 21.748 1.00 90.62 98 GLY A O 1
ATOM 758 N N . ILE A 1 99 ? -3.407 4.731 19.871 1.00 89.94 99 ILE A N 1
ATOM 759 C CA . ILE A 1 99 ? -2.826 5.861 19.131 1.00 89.94 99 ILE A CA 1
ATOM 760 C C . ILE A 1 99 ? -3.445 5.981 17.740 1.00 89.94 99 ILE A C 1
ATOM 762 O O . ILE A 1 99 ? -3.993 5.021 17.202 1.00 89.94 99 ILE A O 1
ATOM 766 N N . ASP A 1 100 ? -3.322 7.161 17.135 1.00 90.00 100 ASP A N 1
ATOM 767 C CA . ASP A 1 100 ? -3.641 7.341 15.721 1.00 90.00 100 ASP A CA 1
ATOM 768 C C . ASP A 1 100 ? -2.560 6.670 14.859 1.00 90.00 100 ASP A C 1
ATOM 770 O O . ASP A 1 100 ? -1.415 7.122 14.809 1.00 90.00 100 ASP A O 1
ATOM 774 N N . CYS A 1 101 ? -2.911 5.560 14.206 1.00 87.50 101 CYS A N 1
ATOM 775 C CA . CYS A 1 101 ? -2.017 4.807 13.330 1.00 87.50 101 CYS A CA 1
ATOM 776 C C . CYS A 1 101 ? -1.983 5.337 11.883 1.00 87.50 101 CYS A C 1
ATOM 778 O O . CYS A 1 101 ? -1.489 4.632 10.997 1.00 87.50 101 CYS A O 1
ATOM 780 N N . THR A 1 102 ? -2.497 6.543 11.612 1.00 88.25 102 THR A N 1
ATOM 781 C CA . THR A 1 102 ? -2.466 7.152 10.274 1.00 88.25 102 THR A CA 1
ATOM 782 C C . THR A 1 102 ? -1.026 7.406 9.826 1.00 88.25 102 THR A C 1
ATOM 784 O O . THR A 1 102 ? -0.377 8.359 10.247 1.00 88.25 102 THR A O 1
ATOM 787 N N . GLY A 1 103 ? -0.518 6.547 8.939 1.00 85.69 103 GLY A N 1
ATOM 788 C CA . GLY A 1 103 ? 0.841 6.663 8.398 1.00 85.69 103 GLY A CA 1
ATOM 789 C C . GLY A 1 103 ? 0.946 7.474 7.104 1.00 85.69 103 GLY A C 1
ATOM 790 O O . GLY A 1 103 ? 2.032 7.911 6.734 1.00 85.69 103 GLY A O 1
ATOM 791 N N . THR A 1 104 ? -0.147 7.648 6.360 1.00 87.31 104 THR A N 1
ATOM 792 C CA . THR A 1 104 ? -0.140 8.353 5.069 1.00 87.31 104 THR A CA 1
ATOM 793 C C . THR A 1 104 ? -1.506 8.960 4.796 1.00 87.31 104 THR A C 1
ATOM 795 O O . THR A 1 104 ? -2.526 8.324 5.041 1.00 87.31 104 THR A O 1
ATOM 798 N N . ILE A 1 105 ? -1.519 10.170 4.240 1.00 88.62 105 ILE A N 1
ATOM 799 C CA . ILE A 1 105 ? -2.730 10.847 3.776 1.00 88.62 105 ILE A CA 1
ATOM 800 C C . ILE A 1 105 ? -2.574 11.106 2.282 1.00 88.62 105 ILE A C 1
ATOM 802 O O . ILE A 1 105 ? -1.590 11.702 1.847 1.00 88.62 105 ILE A O 1
ATOM 806 N N . SER A 1 106 ? -3.552 10.666 1.493 1.00 88.88 106 SER A N 1
ATOM 807 C CA . SER A 1 106 ? -3.604 10.966 0.064 1.00 88.88 106 SER A CA 1
ATOM 808 C C . SER A 1 106 ? -4.521 12.157 -0.186 1.00 88.88 106 SER A C 1
ATOM 810 O O . SER A 1 106 ? -5.676 12.158 0.236 1.00 88.88 106 SER A O 1
ATOM 812 N N . VAL A 1 107 ? -4.015 13.172 -0.888 1.00 91.25 107 VAL A N 1
ATOM 813 C CA . VAL A 1 107 ? -4.793 14.348 -1.289 1.00 91.25 107 VAL A CA 1
ATOM 814 C C . VAL A 1 107 ? -4.911 14.361 -2.807 1.00 91.25 107 VAL A C 1
ATOM 816 O O . VAL A 1 107 ? -3.915 14.473 -3.520 1.00 91.25 107 VAL A O 1
ATOM 819 N N . ILE A 1 108 ? -6.143 14.258 -3.304 1.00 89.88 108 ILE A N 1
ATOM 820 C CA . ILE A 1 108 ? -6.453 14.284 -4.736 1.00 89.88 108 ILE A CA 1
ATOM 821 C C . ILE A 1 108 ? -7.074 15.640 -5.069 1.00 89.88 108 ILE A C 1
ATOM 823 O O . ILE A 1 108 ? -8.021 16.079 -4.420 1.00 89.88 108 ILE A O 1
ATOM 827 N N . THR A 1 109 ? -6.539 16.309 -6.089 1.00 92.62 109 THR A N 1
ATOM 828 C CA . THR A 1 109 ? -6.985 17.638 -6.522 1.00 92.62 109 THR A CA 1
ATOM 829 C C . THR A 1 109 ? -7.048 17.736 -8.044 1.00 92.62 109 THR A C 1
ATOM 831 O O . THR A 1 109 ? -6.401 16.967 -8.759 1.00 92.62 109 THR A O 1
ATOM 834 N N . ASP A 1 110 ? -7.814 18.707 -8.539 1.00 93.50 110 ASP A N 1
ATOM 835 C CA . ASP A 1 110 ? -7.817 19.085 -9.951 1.00 93.50 110 ASP A CA 1
ATOM 836 C C . ASP A 1 110 ? -6.438 19.630 -10.355 1.00 93.50 110 ASP A C 1
ATOM 838 O O . ASP A 1 110 ? -5.823 20.395 -9.605 1.00 93.50 110 ASP A O 1
ATOM 842 N N . MET A 1 111 ? -5.978 19.327 -11.575 1.00 88.69 111 MET A N 1
ATOM 843 C CA . MET A 1 111 ? -4.664 19.793 -12.050 1.00 88.69 111 MET A CA 1
ATOM 844 C C . MET A 1 111 ? -4.514 21.321 -12.019 1.00 88.69 111 MET A C 1
ATOM 846 O O . MET A 1 111 ? -3.426 21.819 -11.754 1.00 88.69 111 MET A O 1
ATOM 850 N N . GLU A 1 112 ? -5.598 22.070 -12.239 1.00 94.81 112 GLU A N 1
ATOM 851 C CA . GLU A 1 112 ? -5.594 23.541 -12.210 1.00 94.81 112 GLU A CA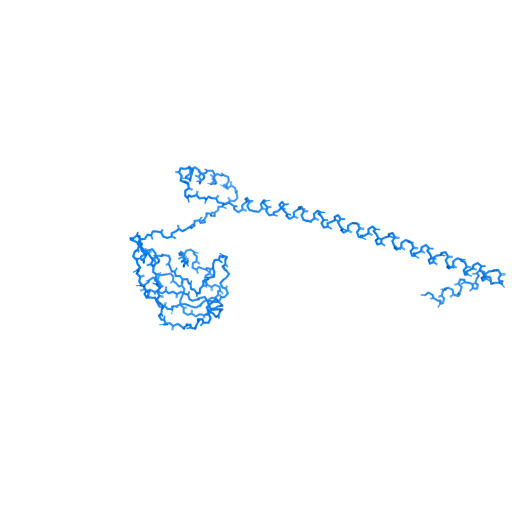 1
ATOM 852 C C . GLU A 1 112 ? -5.301 24.118 -10.818 1.00 94.81 112 GLU A C 1
ATOM 854 O O . GLU A 1 112 ? -4.822 25.243 -10.696 1.00 94.81 112 GLU A O 1
ATOM 859 N N . LYS A 1 113 ? -5.596 23.356 -9.761 1.00 94.94 113 LYS A N 1
ATOM 860 C CA . LYS A 1 113 ? -5.401 23.769 -8.367 1.00 94.94 113 LYS A CA 1
ATOM 861 C C . LYS A 1 113 ? -4.132 23.186 -7.758 1.00 94.94 113 LYS A C 1
ATOM 863 O O . LYS A 1 113 ? -3.842 23.498 -6.607 1.00 94.94 113 LYS A O 1
ATOM 868 N N . PHE A 1 114 ? -3.400 22.350 -8.498 1.00 92.75 114 PHE A N 1
ATOM 869 C CA . PHE A 1 114 ? -2.253 21.604 -7.987 1.00 92.75 114 PHE A CA 1
ATOM 870 C C . PHE A 1 114 ? -1.242 22.520 -7.291 1.00 92.75 114 PHE A C 1
ATOM 872 O O . PHE A 1 114 ? -1.001 22.334 -6.104 1.00 92.75 114 PHE A O 1
ATOM 879 N N . ASP A 1 115 ? -0.742 23.555 -7.977 1.00 93.19 115 ASP A N 1
ATOM 880 C CA . ASP A 1 115 ? 0.320 24.415 -7.431 1.00 93.19 115 ASP A CA 1
ATOM 881 C C . ASP A 1 115 ? -0.154 25.191 -6.178 1.00 93.19 115 ASP A C 1
ATOM 883 O O . ASP A 1 115 ? 0.617 25.439 -5.252 1.00 93.19 115 ASP A O 1
ATOM 887 N N . ILE A 1 116 ? -1.446 25.550 -6.110 1.00 95.44 116 ILE A N 1
ATOM 888 C CA . ILE A 1 116 ? -2.038 26.243 -4.952 1.00 95.44 116 ILE A CA 1
ATOM 889 C C . ILE A 1 116 ? -2.132 25.297 -3.749 1.00 95.44 116 ILE A C 1
ATOM 891 O O . ILE A 1 116 ? -1.789 25.680 -2.631 1.00 95.44 116 ILE A O 1
ATOM 895 N N . VAL A 1 117 ? -2.612 24.071 -3.971 1.00 95.25 117 VAL A N 1
ATOM 896 C CA . VAL A 1 117 ? -2.762 23.057 -2.919 1.00 95.25 117 VAL A CA 1
ATOM 897 C C . VAL A 1 117 ? -1.396 22.589 -2.424 1.00 95.25 117 VAL A C 1
ATOM 899 O O . VAL A 1 117 ? -1.189 22.520 -1.219 1.00 95.25 117 VAL A O 1
ATOM 902 N N . GLU A 1 118 ? -0.451 22.339 -3.329 1.00 94.25 118 GLU A N 1
ATOM 903 C CA . GLU A 1 118 ? 0.927 21.965 -3.004 1.00 94.25 118 GLU A CA 1
ATOM 904 C C . GLU A 1 118 ? 1.603 23.030 -2.132 1.00 94.25 118 GLU A C 1
ATOM 906 O O . GLU A 1 118 ? 2.184 22.704 -1.099 1.00 94.25 118 GLU A O 1
ATOM 911 N N . ALA A 1 119 ? 1.483 24.313 -2.487 1.00 94.06 119 ALA A N 1
ATOM 912 C CA . ALA A 1 119 ? 2.039 25.400 -1.684 1.00 94.06 119 ALA A CA 1
ATOM 913 C C . ALA A 1 119 ? 1.407 25.479 -0.284 1.00 94.06 119 ALA A C 1
ATOM 915 O O . ALA A 1 119 ? 2.116 25.687 0.701 1.00 94.06 119 ALA A O 1
ATOM 916 N N . ALA A 1 120 ? 0.088 25.299 -0.182 1.00 94.44 120 ALA A N 1
ATOM 917 C CA . ALA A 1 120 ? -0.615 25.311 1.098 1.00 94.44 120 ALA A CA 1
ATOM 918 C C . ALA A 1 120 ? -0.225 24.118 1.987 1.00 94.44 120 ALA A C 1
ATOM 920 O O . ALA A 1 120 ? 0.009 24.299 3.180 1.00 94.44 120 ALA A O 1
ATOM 921 N N . LEU A 1 121 ? -0.116 22.915 1.416 1.00 94.38 121 LEU A N 1
ATOM 922 C CA . LEU A 1 121 ? 0.319 21.720 2.141 1.00 94.38 121 LEU A CA 1
ATOM 923 C C . LEU A 1 121 ? 1.770 21.848 2.601 1.00 94.38 121 LEU A C 1
ATOM 925 O O . LEU A 1 121 ? 2.047 21.592 3.768 1.00 94.38 121 LEU A O 1
ATOM 929 N N . ASN A 1 122 ? 2.664 22.336 1.736 1.00 93.00 122 ASN A N 1
ATOM 930 C CA . ASN A 1 122 ? 4.051 22.619 2.104 1.00 93.00 122 ASN A CA 1
ATOM 931 C C . ASN A 1 122 ? 4.136 23.571 3.302 1.00 93.00 122 ASN A C 1
ATOM 933 O O . ASN A 1 122 ? 4.861 23.289 4.246 1.00 93.00 122 ASN A O 1
ATOM 937 N N . GLN A 1 123 ? 3.346 24.650 3.325 1.00 92.44 123 GLN A N 1
ATOM 938 C CA . GLN A 1 123 ? 3.308 25.566 4.473 1.00 92.44 123 GLN A CA 1
ATOM 939 C C . GLN A 1 123 ? 2.829 24.904 5.771 1.00 92.44 123 GLN A C 1
ATOM 941 O O . GLN A 1 123 ? 3.277 25.291 6.848 1.00 92.44 123 GLN A O 1
ATOM 946 N N . LEU A 1 124 ? 1.917 23.930 5.689 1.00 90.62 124 LEU A N 1
ATOM 947 C CA . LEU A 1 124 ? 1.430 23.202 6.862 1.00 90.62 124 LEU A CA 1
ATOM 948 C C . LEU A 1 124 ? 2.482 22.239 7.422 1.00 90.62 124 LEU A C 1
ATOM 950 O O . LEU A 1 124 ? 2.541 22.060 8.638 1.00 90.62 124 LEU A O 1
ATOM 954 N N . ILE A 1 125 ? 3.305 21.635 6.559 1.00 92.25 125 ILE A N 1
ATOM 955 C CA . ILE A 1 125 ? 4.314 20.651 6.975 1.00 92.25 125 ILE A CA 1
ATOM 956 C C . ILE A 1 125 ? 5.693 21.256 7.263 1.00 92.25 125 ILE A C 1
ATOM 958 O O . ILE A 1 125 ? 6.475 20.620 7.955 1.00 92.25 125 ILE A O 1
ATOM 962 N N . ASP A 1 126 ? 5.987 22.484 6.818 1.00 88.31 126 ASP A N 1
ATOM 963 C CA . ASP A 1 126 ? 7.304 23.142 6.971 1.00 88.31 126 ASP A CA 1
ATOM 964 C C . ASP A 1 126 ? 7.770 23.241 8.443 1.00 88.31 126 ASP A C 1
ATOM 966 O O . ASP A 1 126 ? 8.959 23.307 8.746 1.00 88.31 126 ASP A O 1
ATOM 970 N N . GLY A 1 127 ? 6.825 23.212 9.390 1.00 85.38 127 GLY A N 1
ATOM 971 C CA . GLY A 1 127 ? 7.093 23.208 10.831 1.00 85.38 127 GLY A CA 1
ATOM 972 C C . GLY A 1 127 ? 7.225 21.824 11.478 1.00 85.38 127 GLY A C 1
ATOM 973 O O . GLY A 1 127 ? 7.447 21.758 12.687 1.00 85.38 127 GLY A O 1
ATOM 974 N N . ASN A 1 128 ? 7.059 20.734 10.727 1.00 87.56 128 ASN A N 1
ATOM 975 C CA . ASN A 1 128 ? 7.054 19.370 11.246 1.00 87.56 128 ASN A CA 1
ATOM 976 C C . ASN A 1 128 ? 7.974 18.462 10.418 1.00 87.56 128 ASN A C 1
ATOM 978 O O . ASN A 1 128 ? 7.595 17.971 9.359 1.00 87.56 128 ASN A O 1
ATOM 982 N N . SER A 1 129 ? 9.172 18.198 10.945 1.00 86.25 129 SER A N 1
ATOM 983 C CA . SER A 1 129 ? 10.179 17.350 10.295 1.00 86.25 129 SER A CA 1
ATOM 984 C C . SER A 1 129 ? 9.769 15.887 10.132 1.00 86.25 129 SER A C 1
ATOM 986 O O . SER A 1 129 ? 10.408 15.173 9.364 1.00 86.25 129 SER A O 1
ATOM 988 N N . ASP A 1 130 ? 8.743 15.439 10.856 1.00 88.69 130 ASP A N 1
ATOM 989 C CA . ASP A 1 130 ? 8.259 14.059 10.791 1.00 88.69 130 ASP A CA 1
ATOM 990 C C . ASP A 1 130 ? 7.279 13.855 9.625 1.00 88.69 130 ASP A C 1
ATOM 992 O O . ASP A 1 130 ? 6.957 12.721 9.271 1.00 88.69 130 ASP A O 1
ATOM 996 N N . LEU A 1 131 ? 6.814 14.945 9.003 1.00 90.56 131 LEU A N 1
ATOM 997 C CA . LEU A 1 131 ? 5.955 14.907 7.829 1.00 90.56 131 LEU A CA 1
ATOM 998 C C . LEU A 1 131 ? 6.781 15.118 6.563 1.00 90.56 131 LEU A C 1
ATOM 1000 O O . LEU A 1 131 ? 7.510 16.095 6.416 1.00 90.56 131 LEU A O 1
ATOM 1004 N N . VAL A 1 132 ? 6.606 14.208 5.612 1.00 89.12 132 VAL A N 1
ATOM 1005 C CA . VAL A 1 132 ? 7.174 14.311 4.271 1.00 89.12 132 VAL A CA 1
ATOM 1006 C C . VAL A 1 132 ? 6.026 14.274 3.278 1.00 89.12 132 VAL A C 1
ATOM 1008 O O . VAL A 1 132 ? 5.151 13.413 3.363 1.00 89.12 132 VAL A O 1
ATOM 1011 N N . MET A 1 133 ? 6.026 15.216 2.339 1.00 90.81 133 MET A N 1
ATOM 1012 C CA . MET A 1 133 ? 5.100 15.211 1.216 1.00 90.81 133 MET A CA 1
ATOM 1013 C C . MET A 1 133 ? 5.849 14.814 -0.048 1.00 90.81 133 MET A C 1
ATOM 1015 O O . MET A 1 133 ? 6.893 15.375 -0.367 1.00 90.81 133 MET A O 1
ATOM 1019 N N . GLU A 1 134 ? 5.270 13.872 -0.780 1.00 89.75 134 GLU A N 1
ATOM 1020 C CA . GLU A 1 134 ? 5.700 13.498 -2.121 1.00 89.75 134 GLU A CA 1
ATOM 1021 C C . GLU A 1 134 ? 4.549 13.742 -3.091 1.00 89.75 134 GLU A C 1
ATOM 1023 O O . GLU A 1 134 ? 3.382 13.498 -2.765 1.00 89.75 134 GLU A O 1
ATOM 1028 N N . THR A 1 135 ? 4.860 14.199 -4.304 1.00 90.25 135 THR A N 1
ATOM 1029 C CA . THR A 1 135 ? 3.839 14.405 -5.333 1.00 90.25 135 THR A CA 1
ATOM 1030 C C . THR A 1 135 ? 3.978 13.408 -6.477 1.00 90.25 135 THR A C 1
ATOM 1032 O O . THR A 1 135 ? 5.069 13.075 -6.947 1.00 90.25 135 THR A O 1
ATOM 1035 N N . ILE A 1 136 ? 2.836 12.960 -7.006 1.00 86.25 136 ILE A N 1
ATOM 1036 C CA . ILE A 1 136 ? 2.812 12.098 -8.198 1.00 86.25 136 ILE A CA 1
ATOM 1037 C C . ILE A 1 136 ? 3.408 12.833 -9.418 1.00 86.25 136 ILE A C 1
ATOM 1039 O O . ILE A 1 136 ? 4.002 12.218 -10.299 1.00 86.25 136 ILE A O 1
ATOM 1043 N N . LYS A 1 137 ? 3.297 14.166 -9.476 1.00 84.69 137 LYS A N 1
ATOM 1044 C CA . LYS A 1 137 ? 3.873 14.987 -10.552 1.00 84.69 137 LYS A CA 1
ATOM 1045 C C . LYS A 1 137 ? 5.403 14.902 -10.575 1.00 84.69 137 LYS A C 1
ATOM 1047 O O . LYS A 1 137 ? 5.990 14.728 -11.648 1.00 84.69 137 LYS A O 1
ATOM 1052 N N . GLU A 1 138 ? 6.047 14.996 -9.414 1.00 83.69 138 GLU A N 1
ATOM 1053 C CA . GLU A 1 138 ? 7.501 14.850 -9.289 1.00 83.69 138 GLU A CA 1
ATOM 1054 C C . GLU A 1 138 ? 7.957 13.442 -9.664 1.00 83.69 138 GLU A C 1
ATOM 1056 O O . GLU A 1 138 ? 8.899 13.296 -10.446 1.00 83.69 138 GLU A O 1
ATOM 1061 N N . SER A 1 139 ? 7.250 12.407 -9.198 1.00 81.00 139 SER A N 1
ATOM 1062 C CA . SER A 1 139 ? 7.600 11.024 -9.530 1.00 81.00 139 SER A CA 1
ATOM 1063 C C . SER A 1 139 ? 7.478 10.750 -11.033 1.00 81.00 139 SER A C 1
ATOM 1065 O O . SER A 1 139 ? 8.409 10.214 -11.636 1.00 81.00 139 SER A O 1
ATOM 1067 N N . ILE A 1 140 ? 6.407 11.208 -11.692 1.00 82.50 140 ILE A N 1
ATOM 1068 C CA . ILE A 1 140 ? 6.259 11.113 -13.156 1.00 82.50 140 ILE A CA 1
ATOM 1069 C C . ILE A 1 140 ? 7.407 11.831 -13.876 1.00 82.50 140 ILE A C 1
ATOM 1071 O O . ILE A 1 140 ? 7.971 11.297 -14.835 1.00 82.50 140 ILE A O 1
ATOM 1075 N N . THR A 1 141 ? 7.775 13.033 -13.431 1.00 83.38 141 THR A N 1
ATOM 1076 C CA . THR A 1 141 ? 8.860 13.814 -14.048 1.00 83.38 141 THR A CA 1
ATOM 1077 C C . THR A 1 141 ? 10.200 13.084 -13.924 1.00 83.38 141 THR A C 1
ATOM 1079 O O . THR A 1 141 ? 10.952 12.986 -14.895 1.00 83.38 141 THR A O 1
ATOM 1082 N N . TYR A 1 142 ? 10.467 12.488 -12.764 1.00 81.75 142 TYR A N 1
ATOM 1083 C CA . TYR A 1 142 ? 11.662 11.687 -12.520 1.00 81.75 142 TYR A CA 1
ATOM 1084 C C . TYR A 1 142 ? 11.728 10.441 -13.421 1.00 81.75 142 TYR A C 1
ATOM 1086 O O . TYR A 1 142 ? 12.712 10.236 -14.139 1.00 81.75 142 TYR A O 1
ATOM 1094 N N . TYR A 1 143 ? 10.664 9.630 -13.450 1.00 78.31 143 TYR A N 1
ATOM 1095 C CA . TYR A 1 143 ? 10.628 8.403 -14.252 1.00 78.31 143 TYR A CA 1
ATOM 1096 C C . TYR A 1 143 ? 10.649 8.682 -15.758 1.00 78.31 143 TYR A C 1
ATOM 1098 O O . TYR A 1 143 ? 11.350 7.991 -16.500 1.00 78.31 143 TYR A O 1
ATOM 1106 N N . SER A 1 144 ? 9.941 9.715 -16.222 1.00 81.12 144 SER A N 1
ATOM 1107 C CA . SER A 1 144 ? 9.943 10.099 -17.640 1.00 81.12 144 SER A CA 1
ATOM 1108 C C . SER A 1 144 ? 11.321 10.572 -18.113 1.00 81.12 144 SER A C 1
ATOM 1110 O O . SER A 1 144 ? 11.747 10.193 -19.206 1.00 81.12 144 SER A O 1
ATOM 1112 N N . GLY A 1 145 ? 12.066 11.305 -17.278 1.00 77.81 145 GLY A N 1
ATOM 1113 C CA . GLY A 1 145 ? 13.451 11.687 -17.565 1.00 77.81 145 GLY A CA 1
ATOM 1114 C C . GLY A 1 145 ? 14.381 10.478 -17.718 1.00 77.81 145 GLY A C 1
ATOM 1115 O O . GLY A 1 145 ? 15.123 10.376 -18.699 1.00 77.81 145 GLY A O 1
ATOM 1116 N N . LEU A 1 146 ? 14.303 9.512 -16.796 1.00 76.69 146 LEU A N 1
ATOM 1117 C CA . LEU A 1 146 ? 15.090 8.272 -16.866 1.00 76.69 146 LEU A CA 1
ATOM 1118 C C . LEU A 1 146 ? 14.732 7.414 -18.087 1.00 76.69 146 LEU A C 1
ATOM 1120 O O . LEU A 1 146 ? 15.610 6.842 -18.746 1.00 76.69 146 LEU A O 1
ATOM 1124 N N . GLN A 1 147 ? 13.443 7.342 -18.416 1.00 76.06 147 GLN A N 1
ATOM 1125 C CA . GLN A 1 147 ? 12.963 6.629 -19.591 1.00 76.06 147 GLN A CA 1
ATOM 1126 C C . GLN A 1 147 ? 13.496 7.275 -20.873 1.00 76.06 147 GLN A C 1
ATOM 1128 O O . GLN A 1 147 ? 13.999 6.568 -21.747 1.00 76.06 147 GLN A O 1
ATOM 1133 N N . GLN A 1 148 ? 13.471 8.605 -20.979 1.00 79.31 148 GLN A N 1
ATOM 1134 C CA . GLN A 1 148 ? 13.971 9.317 -22.155 1.00 79.31 148 GLN A CA 1
ATOM 1135 C C . GLN A 1 148 ? 15.464 9.053 -22.405 1.00 79.31 148 GLN A C 1
ATOM 1137 O O . GLN A 1 148 ? 15.862 8.820 -23.550 1.00 79.31 148 GLN A O 1
ATOM 1142 N N . LEU A 1 149 ? 16.279 9.009 -21.346 1.00 82.19 149 LEU A N 1
ATOM 1143 C CA . LEU A 1 149 ? 17.692 8.632 -21.447 1.00 82.19 149 LEU A CA 1
ATOM 1144 C C . LEU A 1 149 ? 17.864 7.199 -21.970 1.00 82.19 149 LEU A C 1
ATOM 1146 O O . LEU A 1 149 ? 18.641 6.966 -22.897 1.00 82.19 149 LEU A O 1
ATOM 1150 N N . SER A 1 150 ? 17.103 6.251 -21.421 1.00 84.88 150 SER A N 1
ATOM 1151 C CA . SER A 1 150 ? 17.171 4.836 -21.809 1.00 84.88 150 SER A CA 1
ATOM 1152 C C . SER A 1 150 ? 16.772 4.618 -23.273 1.00 84.88 150 SER A C 1
ATOM 1154 O O . SER A 1 150 ? 17.476 3.934 -24.019 1.00 84.88 150 SER A O 1
ATOM 1156 N N . PHE A 1 151 ? 15.684 5.254 -23.719 1.00 88.56 151 PHE A N 1
ATOM 1157 C CA . PHE A 1 151 ? 15.258 5.222 -25.120 1.00 88.56 151 PHE A CA 1
ATOM 1158 C C . PHE A 1 151 ? 16.304 5.837 -26.055 1.00 88.56 151 PHE A C 1
ATOM 1160 O O . PHE A 1 151 ? 16.559 5.283 -27.124 1.00 88.56 151 PHE A O 1
ATOM 1167 N N . GLY A 1 152 ? 16.948 6.937 -25.652 1.00 89.50 152 GLY A N 1
ATOM 1168 C CA . GLY A 1 152 ? 18.019 7.563 -26.428 1.00 89.50 152 GLY A CA 1
ATOM 1169 C C . GLY A 1 152 ? 19.198 6.617 -26.678 1.00 89.50 152 GLY A C 1
ATOM 1170 O O . GLY A 1 152 ? 19.646 6.476 -27.816 1.00 89.50 152 GLY A O 1
ATOM 1171 N N . VAL A 1 153 ? 19.662 5.913 -25.642 1.00 92.31 153 VAL A N 1
ATOM 1172 C CA . VAL A 1 153 ? 20.766 4.943 -25.759 1.00 92.31 153 VAL A CA 1
ATOM 1173 C C . VAL A 1 153 ? 20.388 3.773 -26.669 1.00 92.31 153 VAL A C 1
ATOM 1175 O O . VAL A 1 153 ? 21.153 3.427 -27.571 1.00 92.31 153 VAL A O 1
ATOM 1178 N N . LEU A 1 154 ? 19.201 3.189 -26.482 1.00 93.69 154 LEU A N 1
ATOM 1179 C CA . LEU A 1 154 ? 18.726 2.081 -27.318 1.00 93.69 154 LEU A CA 1
ATOM 1180 C C . LEU A 1 154 ? 18.594 2.485 -28.790 1.00 93.69 154 LEU A C 1
ATOM 1182 O O . LEU A 1 154 ? 18.949 1.703 -29.671 1.00 93.69 154 LEU A O 1
ATOM 1186 N N . LEU A 1 155 ? 18.145 3.712 -29.066 1.00 94.62 155 LEU A N 1
ATOM 1187 C CA . LEU A 1 155 ? 18.045 4.238 -30.426 1.00 94.62 155 LEU A CA 1
ATOM 1188 C C . LEU A 1 155 ? 19.430 4.350 -31.078 1.00 94.62 155 LEU A C 1
ATOM 1190 O O . LEU A 1 155 ? 19.602 3.909 -32.213 1.00 94.62 155 LEU A O 1
ATOM 1194 N N . ILE A 1 156 ? 20.436 4.862 -30.363 1.00 95.00 156 ILE A N 1
ATOM 1195 C CA . ILE A 1 156 ? 21.818 4.935 -30.867 1.00 95.00 156 ILE A CA 1
ATOM 1196 C C . ILE A 1 156 ? 22.345 3.536 -31.208 1.00 95.00 156 ILE A C 1
ATOM 1198 O O . ILE A 1 156 ? 22.889 3.330 -32.295 1.00 95.00 156 ILE A O 1
ATOM 1202 N N . VAL A 1 157 ? 22.145 2.560 -30.318 1.00 96.31 157 VAL A N 1
ATOM 1203 C CA . VAL A 1 157 ? 22.544 1.164 -30.562 1.00 96.31 157 VAL A CA 1
ATOM 1204 C C . VAL A 1 157 ? 21.827 0.599 -31.791 1.00 96.31 157 VAL A C 1
ATOM 1206 O O . VAL A 1 157 ? 22.475 0.009 -32.656 1.00 96.31 157 VAL A O 1
ATOM 1209 N N . ALA A 1 158 ? 20.518 0.822 -31.917 1.00 95.81 158 ALA A N 1
ATOM 1210 C CA . ALA A 1 158 ? 19.738 0.372 -33.066 1.00 95.81 158 ALA A CA 1
ATOM 1211 C C . ALA A 1 158 ? 20.257 0.971 -34.383 1.00 95.81 158 ALA A C 1
ATOM 1213 O O . ALA A 1 158 ? 20.435 0.245 -35.360 1.00 95.81 158 ALA A O 1
ATOM 1214 N N . VAL A 1 159 ? 20.574 2.269 -34.405 1.00 96.62 159 VAL A N 1
ATOM 1215 C CA . VAL A 1 159 ? 21.156 2.941 -35.578 1.00 96.62 159 VAL A CA 1
ATOM 1216 C C . VAL A 1 159 ? 22.503 2.327 -35.950 1.00 96.62 159 VAL A C 1
ATOM 1218 O O . VAL A 1 159 ? 22.736 2.044 -37.123 1.00 96.62 159 VAL A O 1
ATOM 1221 N N . ILE A 1 160 ? 23.373 2.060 -34.974 1.00 96.94 160 ILE A N 1
ATOM 1222 C CA . ILE A 1 160 ? 24.670 1.413 -35.216 1.00 96.94 160 ILE A CA 1
ATOM 1223 C C . ILE A 1 160 ? 24.471 0.029 -35.850 1.00 96.94 160 ILE A C 1
ATOM 1225 O O . ILE A 1 160 ? 25.088 -0.270 -36.873 1.00 96.94 160 ILE A O 1
ATOM 1229 N N . VAL A 1 161 ? 23.580 -0.796 -35.293 1.00 96.50 161 VAL A N 1
ATOM 1230 C CA . VAL A 1 161 ? 23.277 -2.140 -35.815 1.00 96.50 161 VAL A CA 1
ATOM 1231 C C . VAL A 1 161 ? 22.738 -2.077 -37.243 1.00 96.50 161 VAL A C 1
ATOM 1233 O O . VAL A 1 161 ? 23.180 -2.846 -38.101 1.00 96.50 161 VAL A O 1
ATOM 1236 N N . VAL A 1 162 ? 21.826 -1.146 -37.531 1.00 96.56 162 VAL A N 1
ATOM 1237 C CA . VAL A 1 162 ? 21.289 -0.936 -38.883 1.00 96.56 162 VAL A CA 1
ATOM 1238 C C . VAL A 1 162 ? 22.400 -0.518 -39.844 1.00 96.56 162 VAL A C 1
ATOM 1240 O O . VAL A 1 162 ? 22.523 -1.107 -40.916 1.00 96.56 162 VAL A O 1
ATOM 1243 N N . CYS A 1 163 ? 23.262 0.423 -39.460 1.00 95.62 163 CYS A N 1
ATOM 1244 C CA . CYS A 1 163 ? 24.398 0.850 -40.277 1.00 95.62 163 CYS A CA 1
ATOM 1245 C C . CYS A 1 163 ? 25.348 -0.313 -40.599 1.00 95.62 163 CYS A C 1
ATOM 1247 O O . CYS A 1 163 ? 25.690 -0.515 -41.764 1.00 95.62 163 CYS A O 1
ATOM 1249 N N . PHE A 1 164 ? 25.731 -1.123 -39.607 1.00 95.00 164 PHE A N 1
ATOM 1250 C CA . PHE A 1 164 ? 26.567 -2.308 -39.837 1.00 95.00 164 PHE A CA 1
ATOM 1251 C C . PHE A 1 164 ? 25.884 -3.339 -40.739 1.00 95.00 164 PHE A C 1
ATOM 1253 O O . PHE A 1 164 ? 26.521 -3.901 -41.631 1.00 95.00 164 PHE A O 1
ATOM 1260 N N . SER A 1 165 ? 24.583 -3.555 -40.550 1.00 93.94 165 SER A N 1
ATOM 1261 C CA . SER A 1 165 ? 23.793 -4.466 -41.383 1.00 93.94 165 SER A CA 1
ATOM 1262 C C . SER A 1 165 ? 23.752 -4.000 -42.839 1.00 93.94 165 SER A C 1
ATOM 1264 O O . SER A 1 165 ? 23.935 -4.809 -43.747 1.00 93.94 165 SER A O 1
ATOM 1266 N N . LEU A 1 166 ? 23.589 -2.694 -43.074 1.00 94.19 166 LEU A N 1
ATOM 1267 C CA . LEU A 1 166 ? 23.619 -2.103 -44.411 1.00 94.19 166 LEU A CA 1
ATOM 1268 C C . LEU A 1 166 ? 25.003 -2.215 -45.058 1.00 94.19 166 LEU A C 1
ATOM 1270 O O . LEU A 1 166 ? 25.090 -2.570 -46.230 1.00 94.19 166 LEU A O 1
ATOM 1274 N N . ILE A 1 167 ? 26.085 -1.974 -44.311 1.00 94.38 167 ILE A N 1
ATOM 1275 C CA . ILE A 1 167 ? 27.456 -2.146 -44.821 1.00 94.38 167 ILE A CA 1
ATOM 1276 C C . ILE A 1 167 ? 27.689 -3.602 -45.241 1.00 94.38 167 ILE A C 1
ATOM 1278 O O . ILE A 1 167 ? 28.182 -3.858 -46.341 1.00 94.38 167 ILE A O 1
ATOM 1282 N N . ASN A 1 168 ? 27.291 -4.561 -44.401 1.00 90.31 168 ASN A N 1
ATOM 1283 C CA . ASN A 1 168 ? 27.400 -5.983 -44.721 1.00 90.31 168 ASN A CA 1
ATOM 1284 C C . ASN A 1 168 ? 26.583 -6.343 -45.966 1.00 90.31 168 ASN A C 1
ATOM 1286 O O . ASN A 1 168 ? 27.105 -6.990 -46.874 1.00 90.31 168 ASN A O 1
ATOM 1290 N N . LEU A 1 169 ? 25.341 -5.862 -46.057 1.00 91.75 169 LEU A N 1
ATOM 1291 C CA . LEU A 1 169 ? 24.477 -6.079 -47.215 1.00 91.75 169 LEU A CA 1
ATOM 1292 C C . LEU A 1 169 ? 25.101 -5.533 -48.508 1.00 91.75 169 LEU A C 1
ATOM 1294 O O . LEU A 1 169 ? 25.093 -6.217 -49.535 1.00 91.75 169 LEU A O 1
ATOM 1298 N N . VAL A 1 170 ? 25.665 -4.323 -48.467 1.00 91.69 170 VAL A N 1
ATOM 1299 C CA . VAL A 1 170 ? 26.344 -3.705 -49.615 1.00 91.69 170 VAL A CA 1
ATOM 1300 C C . VAL A 1 170 ? 27.556 -4.537 -50.031 1.00 91.69 170 VAL A C 1
ATOM 1302 O O . VAL A 1 170 ? 27.689 -4.859 -51.211 1.00 91.69 170 VAL A O 1
ATOM 1305 N N . ASN A 1 171 ? 28.394 -4.959 -49.083 1.00 85.31 171 ASN A N 1
ATOM 1306 C CA . ASN A 1 171 ? 29.584 -5.764 -49.367 1.00 85.31 171 ASN A CA 1
ATOM 1307 C C . ASN A 1 171 ? 29.233 -7.117 -50.007 1.00 85.31 171 ASN A C 1
ATOM 1309 O O . ASN A 1 171 ? 29.846 -7.514 -51.005 1.00 85.31 171 ASN A O 1
ATOM 1313 N N . THR A 1 172 ? 28.210 -7.806 -49.495 1.00 88.56 172 THR A N 1
ATOM 1314 C CA . THR A 1 172 ? 27.713 -9.058 -50.084 1.00 88.56 172 THR A CA 1
ATOM 1315 C C . THR A 1 172 ? 27.136 -8.826 -51.480 1.00 88.56 172 THR A C 1
ATOM 1317 O O . THR A 1 172 ? 27.438 -9.579 -52.405 1.00 88.56 172 THR A O 1
ATOM 1320 N N . THR A 1 173 ? 26.363 -7.755 -51.676 1.00 85.00 173 THR A N 1
ATOM 1321 C CA . THR A 1 173 ? 25.752 -7.436 -52.976 1.00 85.00 173 THR A CA 1
ATOM 1322 C C . THR A 1 173 ? 26.803 -7.094 -54.030 1.00 85.00 173 THR A C 1
ATOM 1324 O O . THR A 1 173 ? 26.717 -7.587 -55.154 1.00 85.00 173 THR A O 1
ATOM 1327 N N . ILE A 1 174 ? 27.829 -6.311 -53.677 1.00 85.75 174 ILE A N 1
ATOM 1328 C CA . ILE A 1 174 ? 28.954 -5.987 -54.570 1.00 85.75 174 ILE A CA 1
ATOM 1329 C C . ILE A 1 174 ? 29.705 -7.258 -54.965 1.00 85.75 174 ILE A C 1
ATOM 1331 O O . ILE A 1 174 ? 29.998 -7.450 -56.144 1.00 85.75 174 ILE A O 1
ATOM 1335 N N . THR A 1 175 ? 29.986 -8.140 -54.004 1.00 84.38 175 THR A N 1
ATOM 1336 C CA . THR A 1 175 ? 30.691 -9.404 -54.261 1.00 84.38 175 THR A CA 1
ATOM 1337 C C . THR A 1 175 ? 29.884 -10.305 -55.198 1.00 84.38 175 THR A C 1
ATOM 1339 O O . THR A 1 175 ? 30.407 -10.759 -56.216 1.00 84.38 175 THR A O 1
ATOM 1342 N N . ASN A 1 176 ? 28.587 -10.483 -54.921 1.00 82.94 176 ASN A N 1
ATOM 1343 C CA . ASN A 1 176 ? 27.669 -11.245 -55.771 1.00 82.94 176 ASN A CA 1
ATOM 1344 C C . ASN A 1 176 ? 27.575 -10.648 -57.183 1.00 82.94 176 ASN A C 1
ATOM 1346 O O . ASN A 1 176 ? 27.579 -11.376 -58.176 1.00 82.94 176 ASN A O 1
ATOM 1350 N N . PHE A 1 177 ? 27.520 -9.319 -57.292 1.00 83.75 177 PHE A N 1
ATOM 1351 C CA . PHE A 1 177 ? 27.489 -8.626 -58.576 1.00 83.75 177 PHE A CA 1
ATOM 1352 C C . PHE A 1 177 ? 28.796 -8.802 -59.362 1.00 83.75 177 PHE A C 1
ATOM 1354 O O . PHE A 1 177 ? 28.759 -9.061 -60.565 1.00 83.75 177 PHE A O 1
ATOM 1361 N N . LEU A 1 178 ? 29.954 -8.691 -58.702 1.00 82.25 178 LEU A N 1
ATOM 1362 C CA . LEU A 1 178 ? 31.261 -8.858 -59.337 1.00 82.25 178 LEU A CA 1
ATOM 1363 C C . LEU A 1 178 ? 31.462 -10.291 -59.843 1.00 82.25 178 LEU A C 1
ATOM 1365 O O . LEU A 1 178 ? 31.892 -10.470 -60.982 1.00 82.25 178 LEU A O 1
ATOM 1369 N N . SER A 1 179 ? 31.102 -11.288 -59.033 1.00 79.62 179 SER A N 1
ATOM 1370 C CA . SER A 1 179 ? 31.144 -12.707 -59.404 1.00 79.62 179 SER A CA 1
ATOM 1371 C C . SER A 1 179 ? 30.258 -12.990 -60.622 1.00 79.62 179 SER A C 1
ATOM 1373 O O . SER A 1 179 ? 30.763 -13.461 -61.642 1.00 79.62 179 SER A O 1
ATOM 1375 N N . ARG A 1 180 ? 28.989 -12.560 -60.604 1.00 82.94 180 ARG A N 1
ATOM 1376 C CA . ARG A 1 180 ? 28.080 -12.695 -61.759 1.00 82.94 180 ARG A CA 1
ATOM 1377 C C . ARG A 1 180 ? 28.605 -11.997 -63.010 1.00 82.94 180 ARG A C 1
ATOM 1379 O O . ARG A 1 180 ? 28.473 -12.505 -64.121 1.00 82.94 180 ARG A O 1
ATOM 1386 N N . ARG A 1 181 ? 29.220 -10.821 -62.863 1.00 80.81 181 ARG A N 1
ATOM 1387 C CA . ARG A 1 181 ? 29.812 -10.095 -63.995 1.00 80.81 181 ARG A CA 1
ATOM 1388 C C . ARG A 1 181 ? 30.987 -10.860 -64.613 1.00 80.81 181 ARG A C 1
ATOM 1390 O O . ARG A 1 181 ? 31.118 -10.849 -65.837 1.00 80.81 181 ARG A O 1
ATOM 1397 N N . GLN A 1 182 ? 31.825 -11.505 -63.802 1.00 80.44 182 GLN A N 1
ATOM 1398 C CA . GLN A 1 182 ? 32.925 -12.344 -64.285 1.00 80.44 182 GLN A CA 1
ATOM 1399 C C . GLN A 1 182 ? 32.407 -13.590 -65.014 1.00 80.44 182 GLN A C 1
ATOM 1401 O O . GLN A 1 182 ? 32.873 -13.875 -66.117 1.00 80.44 182 GLN A O 1
ATOM 1406 N N . GLU A 1 183 ? 31.401 -14.273 -64.462 1.00 82.12 183 GLU A N 1
ATOM 1407 C CA . GLU A 1 183 ? 30.746 -15.428 -65.097 1.00 82.12 183 GLU A CA 1
ATOM 1408 C C . GLU A 1 183 ? 30.154 -15.064 -66.467 1.00 82.12 183 GLU A C 1
ATOM 1410 O O . GLU A 1 183 ? 30.446 -15.712 -67.474 1.00 82.12 183 GLU A O 1
ATOM 1415 N N . ILE A 1 184 ? 29.403 -13.960 -66.544 1.00 83.38 184 ILE A N 1
ATOM 1416 C CA . ILE A 1 184 ? 28.835 -13.449 -67.802 1.00 83.38 184 ILE A CA 1
ATOM 1417 C C . ILE A 1 184 ? 29.935 -13.108 -68.820 1.00 83.38 184 ILE A C 1
ATOM 1419 O O . ILE A 1 184 ? 29.783 -13.391 -70.010 1.00 83.38 184 ILE A O 1
ATOM 1423 N N . GLY A 1 185 ? 31.043 -12.507 -68.374 1.00 81.94 185 GLY A N 1
ATOM 1424 C CA . GLY A 1 185 ? 32.184 -12.174 -69.231 1.00 81.94 185 GLY A CA 1
ATOM 1425 C C . GLY A 1 185 ? 32.878 -13.411 -69.806 1.00 81.94 185 GLY A C 1
ATOM 1426 O O . GLY A 1 185 ? 33.225 -13.428 -70.987 1.00 81.94 185 GLY A O 1
ATOM 1427 N N . MET A 1 186 ? 33.015 -14.469 -69.005 1.00 84.62 186 MET A N 1
ATOM 1428 C CA . MET A 1 186 ? 33.572 -15.748 -69.445 1.00 84.62 186 MET A CA 1
ATOM 1429 C C . MET A 1 186 ? 32.672 -16.422 -70.489 1.00 84.62 186 MET A C 1
ATOM 1431 O O . MET A 1 186 ? 33.151 -16.833 -71.544 1.00 84.62 186 MET A O 1
ATOM 1435 N N . LEU A 1 187 ? 31.358 -16.453 -70.252 1.00 82.06 187 LEU A N 1
ATOM 1436 C CA . LEU A 1 187 ? 30.378 -16.996 -71.199 1.00 82.06 187 LEU A CA 1
ATOM 1437 C C . LEU A 1 187 ? 30.391 -16.243 -72.541 1.00 82.06 187 LEU A C 1
ATOM 1439 O O . LEU A 1 187 ? 30.331 -16.865 -73.603 1.00 82.06 187 LEU A O 1
ATOM 1443 N N . GLN A 1 188 ? 30.527 -14.912 -72.517 1.00 80.69 188 GLN A N 1
ATOM 1444 C CA . GLN A 1 188 ? 30.663 -14.103 -73.735 1.00 80.69 188 GLN A CA 1
ATOM 1445 C C . GLN A 1 188 ? 31.981 -14.369 -74.478 1.00 80.69 188 GLN A C 1
ATOM 1447 O O . GLN A 1 188 ? 31.975 -14.407 -75.707 1.00 80.69 188 GLN A O 1
ATOM 1452 N N . ALA A 1 189 ? 33.088 -14.600 -73.764 1.00 82.75 189 ALA A N 1
ATOM 1453 C CA . ALA A 1 189 ? 34.380 -14.933 -74.368 1.00 82.75 189 ALA A CA 1
ATOM 1454 C C . ALA A 1 189 ? 34.383 -16.312 -75.057 1.00 82.75 189 ALA A C 1
ATOM 1456 O O . ALA A 1 189 ? 35.051 -16.484 -76.073 1.00 82.75 189 ALA A O 1
ATOM 1457 N N . VAL A 1 190 ? 33.594 -17.268 -74.552 1.00 84.25 190 VAL A N 1
ATOM 1458 C CA . VAL A 1 190 ? 33.385 -18.595 -75.171 1.00 84.25 190 VAL A CA 1
ATOM 1459 C C . VAL A 1 190 ? 32.360 -18.545 -76.326 1.00 84.25 190 VAL A C 1
ATOM 1461 O O . VAL A 1 190 ? 32.191 -19.523 -77.051 1.00 84.25 190 VAL A O 1
ATOM 1464 N N . GLY A 1 191 ? 31.721 -17.392 -76.569 1.00 80.38 191 GLY A N 1
ATOM 1465 C CA . GLY A 1 191 ? 30.920 -17.133 -77.773 1.00 80.38 191 GLY A CA 1
ATOM 1466 C C . GLY A 1 191 ? 29.402 -17.071 -77.574 1.00 80.38 191 GLY A C 1
ATOM 1467 O O . GLY A 1 191 ? 28.664 -17.053 -78.561 1.00 80.38 191 GLY A O 1
ATOM 1468 N N . LEU A 1 192 ? 28.899 -17.009 -76.335 1.00 83.19 192 LEU A N 1
ATOM 1469 C CA . LEU A 1 192 ? 27.465 -16.807 -76.093 1.00 83.19 192 LEU A CA 1
ATOM 1470 C C . LEU A 1 192 ? 27.017 -15.396 -76.494 1.00 83.19 192 LEU A C 1
ATOM 1472 O O . LEU A 1 192 ? 27.559 -14.383 -76.047 1.00 83.19 192 LEU A O 1
ATOM 1476 N N . SER A 1 193 ? 25.960 -15.318 -77.306 1.00 81.31 193 SER A N 1
ATOM 1477 C CA . SER A 1 193 ? 25.357 -14.039 -77.686 1.00 81.31 193 SER A CA 1
ATOM 1478 C C . SER A 1 193 ? 24.577 -13.414 -76.519 1.00 81.31 193 SER A C 1
ATOM 1480 O O . SER A 1 193 ? 23.946 -14.112 -75.722 1.00 81.31 193 SER A O 1
ATOM 1482 N N . LYS A 1 194 ? 24.522 -12.073 -76.451 1.00 78.81 194 LYS A N 1
ATOM 1483 C CA . LYS A 1 194 ? 23.768 -11.337 -75.409 1.00 78.81 194 LYS A CA 1
ATOM 1484 C C . LYS A 1 194 ? 22.298 -11.778 -75.291 1.00 78.81 194 LYS A C 1
ATOM 1486 O O . LYS A 1 194 ? 21.751 -11.779 -74.194 1.00 78.81 194 LYS A O 1
ATOM 1491 N N . LYS A 1 195 ? 21.670 -12.186 -76.404 1.00 80.44 195 LYS A N 1
ATOM 1492 C CA . LYS A 1 195 ? 20.279 -12.676 -76.433 1.00 80.44 195 LYS A CA 1
ATOM 1493 C C . LYS A 1 195 ? 20.117 -14.044 -75.755 1.00 80.44 195 LYS A C 1
ATOM 1495 O O . LYS A 1 195 ? 19.109 -14.259 -75.091 1.00 80.44 195 LYS A O 1
ATOM 1500 N N . GLN A 1 196 ? 21.087 -14.951 -75.904 1.00 76.38 196 GLN A N 1
ATOM 1501 C CA . GLN A 1 196 ? 21.071 -16.262 -75.237 1.00 76.38 196 GLN A CA 1
ATOM 1502 C C . GLN A 1 196 ? 21.290 -16.121 -73.727 1.00 76.38 196 GLN A C 1
ATOM 1504 O O . GLN A 1 196 ? 20.607 -16.781 -72.951 1.00 76.38 196 GLN A O 1
ATOM 1509 N N . LEU A 1 197 ? 22.170 -15.203 -73.318 1.00 80.00 197 LEU A N 1
ATOM 1510 C CA . LEU A 1 197 ? 22.481 -14.948 -71.911 1.00 80.00 197 LEU A CA 1
ATOM 1511 C C . LEU A 1 197 ? 21.295 -14.351 -71.132 1.00 80.00 197 LEU A C 1
ATOM 1513 O O . LEU A 1 197 ? 20.969 -14.827 -70.051 1.00 80.00 197 LEU A O 1
ATOM 1517 N N . ILE A 1 198 ? 20.601 -13.356 -71.700 1.00 78.56 198 ILE A N 1
ATOM 1518 C CA . ILE A 1 198 ? 19.390 -12.779 -71.084 1.00 78.56 198 ILE A CA 1
ATOM 1519 C C . ILE A 1 198 ? 18.282 -13.832 -70.971 1.00 78.56 198 ILE A C 1
ATOM 1521 O O . ILE A 1 198 ? 17.610 -13.902 -69.949 1.00 78.56 198 ILE A O 1
ATOM 1525 N N . LYS A 1 199 ? 18.115 -14.682 -71.996 1.00 81.50 199 LYS A N 1
ATOM 1526 C CA . LYS A 1 199 ? 17.121 -15.760 -71.963 1.00 81.50 199 LYS A CA 1
ATOM 1527 C C . LYS A 1 199 ? 17.409 -16.735 -70.820 1.00 81.50 199 LYS A C 1
ATOM 1529 O O . LYS A 1 199 ? 16.483 -17.063 -70.099 1.00 81.50 199 LYS A O 1
ATOM 1534 N N . MET A 1 200 ? 18.665 -17.142 -70.629 1.00 80.81 200 MET A N 1
ATOM 1535 C CA . MET A 1 200 ? 19.066 -18.020 -69.522 1.00 80.81 200 MET A CA 1
ATOM 1536 C C . MET A 1 200 ? 18.790 -17.388 -68.148 1.00 80.81 200 MET A C 1
ATOM 1538 O O . MET A 1 200 ? 18.129 -18.013 -67.329 1.00 80.81 200 MET A O 1
ATOM 1542 N N . LEU A 1 201 ? 19.188 -16.128 -67.932 1.00 77.69 201 LEU A N 1
ATOM 1543 C CA . LEU A 1 201 ? 18.942 -15.414 -66.668 1.00 77.69 201 LEU A CA 1
ATOM 1544 C C . LEU A 1 201 ? 17.447 -15.250 -66.347 1.00 77.69 201 LEU A C 1
ATOM 1546 O O . LEU A 1 201 ? 17.070 -15.298 -65.184 1.00 77.69 201 LEU A O 1
ATOM 1550 N N . CYS A 1 202 ? 16.588 -15.081 -67.357 1.00 76.31 202 CYS A N 1
ATOM 1551 C CA . CYS A 1 202 ? 15.134 -15.031 -67.168 1.00 76.31 202 CYS A CA 1
ATOM 1552 C C . CYS A 1 202 ? 14.492 -16.394 -66.857 1.00 76.31 202 CYS A C 1
ATOM 1554 O O . CYS A 1 202 ? 13.343 -16.410 -66.433 1.00 76.31 202 CYS A O 1
ATOM 1556 N N . TYR A 1 203 ? 15.181 -17.513 -67.110 1.00 77.38 203 TYR A N 1
ATOM 1557 C CA . TYR A 1 203 ? 14.729 -18.849 -66.697 1.00 77.38 203 TYR A CA 1
ATOM 1558 C C . TYR A 1 203 ? 15.305 -19.275 -65.334 1.00 77.38 203 TYR A C 1
ATOM 1560 O O . TYR A 1 203 ? 14.758 -20.190 -64.726 1.00 77.38 203 TYR A O 1
ATOM 1568 N N . GLU A 1 204 ? 16.389 -18.643 -64.867 1.00 69.94 204 GLU A N 1
ATOM 1569 C CA . GLU A 1 204 ? 16.999 -18.886 -63.546 1.00 69.94 204 GLU A CA 1
ATOM 1570 C C . GLU A 1 204 ? 16.507 -17.948 -62.429 1.00 69.94 204 GLU A C 1
ATOM 1572 O O . GLU A 1 204 ? 16.709 -18.266 -61.257 1.00 69.94 204 GLU A O 1
ATOM 1577 N N . GLY A 1 205 ? 15.920 -16.793 -62.766 1.00 53.81 205 GLY A N 1
ATOM 1578 C CA . GLY A 1 205 ? 15.335 -15.848 -61.801 1.00 53.81 205 GLY A CA 1
ATOM 1579 C C . GLY A 1 205 ? 13.903 -16.195 -61.428 1.00 53.81 205 GLY A C 1
ATOM 1580 O O . GLY A 1 205 ? 13.574 -16.032 -60.233 1.00 53.81 205 GLY A O 1
#

Sequence (205 aa):
IQGFCRDEQQNLGKGRIAGTIDYDELVAGNGIVLLQERAELYDIEAALGDTVEVDYETESGQIQTKTYTVMGIVDDYSYSGFSKCFTLPEQLMNEATGIDCTGTISVITDMEKFDIVEAALNQLIDGNSDLVMETIKESITYYSGLQQLSFGVLLIVAVIVVCFSLINLVNTTITNFLSRRQEIGMLQAVGLSKKQLIKMLCYEG

Secondary structure (DSSP, 8-state):
---B-GGGHHHHHTTEEEE---HHHHHHHTEEEEEHHHHHHTT----TT-EEEEEEE-TTS-EEEEEEEEEEEES-----SS--SEE-BHHHHHHHHSS-----------GGGHHHHHHHHHHHHTT-TT-----HHHHHHHHHHHHHHHHHHHHHHHHHHHHHHHHHHHHHHHHHHHHHHHHHHHHHHTT--HHHHHHHHHHH-

Radius of gyration: 35.07 Å; chains: 1; bounding box: 55×48×105 Å